Protein AF-A0A2V9QH86-F1 (afdb_monomer_lite)

Foldseek 3Di:
DPPPDDVVVVQPDDKDKDKDKDKDKDWDDPDPQAKIKIKMKIKMKMKIKDWAFFFKQQAQDDPQAQHAKQAALFQADVLAFDPPADHCVSRVDDRRFHANQHPDSYIPGGRDIDGPLLLPIKMKMKIKIKIKMKIKMWHQQPDPGQKIKIKMKMKIKIKMKIKIWFFFRVLNNQLSGLPHLCLPPVHPNPQPHSHGDNPPDDSVDDDVRCVSSSVRGIDTWMKIKMKMKIKIKMKMWGQAPDDDPAGHKIKMKMKMKMKIWIWIGTGVCLCVSTGRPHGRDDIDTDMKIKMKIKMKMKAWDHDCVVVDAQFNTKIKMKMWMWMAIPVPRDIDIKIKIKMWGDGHDPPDIDIDMDMDDDDDDDPCRVTNDPPPDD

Structure (mmCIF, N/CA/C/O backbone):
data_AF-A0A2V9QH86-F1
#
_entry.id   AF-A0A2V9QH86-F1
#
loop_
_atom_site.group_PDB
_atom_site.id
_atom_site.type_symbol
_atom_site.label_atom_id
_atom_site.label_alt_id
_atom_site.label_comp_id
_atom_site.label_asym_id
_atom_site.label_entity_id
_atom_site.label_seq_id
_atom_site.pdbx_PDB_ins_code
_atom_site.Cartn_x
_atom_site.Cartn_y
_atom_site.Cartn_z
_atom_site.occupancy
_atom_site.B_iso_or_equiv
_atom_site.auth_seq_id
_atom_site.auth_comp_id
_atom_site.auth_asym_id
_atom_site.auth_atom_id
_atom_site.pdbx_PDB_model_num
ATOM 1 N N . MET A 1 1 ? -21.273 26.888 -28.147 1.00 46.88 1 MET A N 1
ATOM 2 C CA . MET A 1 1 ? -20.557 25.969 -27.241 1.00 46.88 1 MET A CA 1
ATOM 3 C C . MET A 1 1 ? -19.736 25.049 -28.121 1.00 46.88 1 MET A C 1
ATOM 5 O O . MET A 1 1 ? -20.329 24.362 -28.941 1.00 46.88 1 MET A O 1
ATOM 9 N N . LEU A 1 2 ? -18.404 25.137 -28.064 1.00 46.03 2 LEU A N 1
ATOM 10 C CA . LEU A 1 2 ? -17.546 24.155 -28.734 1.00 46.03 2 LEU A CA 1
ATOM 11 C C . LEU A 1 2 ? -17.803 22.784 -28.086 1.00 46.03 2 LEU A C 1
ATOM 13 O O . LEU A 1 2 ? -18.069 22.758 -26.880 1.00 46.03 2 LEU A O 1
ATOM 17 N N . PRO A 1 3 ? -17.784 21.675 -28.846 1.00 61.19 3 PRO A N 1
ATOM 18 C CA . PRO A 1 3 ? -17.929 20.350 -28.261 1.00 61.19 3 PRO A CA 1
ATOM 19 C C . PRO A 1 3 ? -16.808 20.177 -27.232 1.00 61.19 3 PRO A C 1
ATOM 21 O O . PRO A 1 3 ? -15.633 20.343 -27.559 1.00 61.19 3 PRO A O 1
ATOM 24 N N . GLY A 1 4 ? -17.183 19.957 -25.971 1.00 61.12 4 GLY A N 1
ATOM 25 C CA . GLY A 1 4 ? -16.222 19.749 -24.893 1.00 61.12 4 GLY A CA 1
ATOM 26 C C . GLY A 1 4 ? -15.302 18.580 -25.233 1.00 61.12 4 GLY A C 1
ATOM 27 O O . GLY A 1 4 ? -15.731 17.612 -25.860 1.00 61.12 4 GLY A O 1
ATOM 28 N N . PHE A 1 5 ? -14.032 18.686 -24.848 1.00 69.19 5 PHE A N 1
ATOM 29 C CA . PHE A 1 5 ? -13.074 17.595 -24.985 1.00 69.19 5 PHE A CA 1
ATOM 30 C C . PHE A 1 5 ? -13.619 16.351 -24.266 1.00 69.19 5 PHE A C 1
ATOM 32 O O . PHE A 1 5 ? -13.826 16.370 -23.052 1.00 69.19 5 PHE A O 1
ATOM 39 N N . ASN A 1 6 ? -13.906 15.291 -25.026 1.00 62.41 6 ASN A N 1
ATOM 40 C CA . ASN A 1 6 ? -14.428 14.044 -24.482 1.00 62.41 6 ASN A CA 1
ATOM 41 C C . ASN A 1 6 ? -13.269 13.206 -23.940 1.00 62.41 6 ASN A C 1
ATOM 43 O O . ASN A 1 6 ? -12.707 12.391 -24.665 1.00 62.41 6 ASN A O 1
ATOM 47 N N . PHE A 1 7 ? -12.934 13.412 -22.669 1.00 56.78 7 PHE A N 1
ATOM 48 C CA . PHE A 1 7 ? -11.897 12.660 -21.962 1.00 56.78 7 PHE A CA 1
ATOM 49 C C . PHE A 1 7 ? -12.081 11.136 -22.097 1.00 56.78 7 PHE A C 1
ATOM 51 O O . PHE A 1 7 ? -11.112 10.423 -22.333 1.00 56.78 7 PHE A O 1
ATOM 58 N N . ASN A 1 8 ? -13.330 10.653 -22.086 1.00 57.34 8 ASN A N 1
ATOM 59 C CA . ASN A 1 8 ? -13.651 9.224 -22.171 1.00 57.34 8 ASN A CA 1
ATOM 60 C C . ASN A 1 8 ? -13.336 8.596 -23.541 1.00 57.34 8 ASN A C 1
ATOM 62 O O . ASN A 1 8 ? -13.301 7.379 -23.654 1.00 57.34 8 ASN A O 1
ATOM 66 N N . ALA A 1 9 ? -13.134 9.395 -24.597 1.00 59.72 9 ALA A N 1
ATOM 67 C CA . ALA A 1 9 ? -12.698 8.888 -25.904 1.00 59.72 9 ALA A CA 1
ATOM 68 C C . ALA A 1 9 ? -11.174 8.672 -25.985 1.00 59.72 9 ALA A C 1
ATOM 70 O O . ALA A 1 9 ? -10.690 8.140 -26.980 1.00 59.72 9 ALA A O 1
ATOM 71 N N . PHE A 1 10 ? -10.434 9.119 -24.965 1.00 60.59 10 PHE A N 1
ATOM 72 C CA . PHE A 1 10 ? -8.973 9.056 -24.888 1.00 60.59 10 PHE A CA 1
ATOM 73 C C . PHE A 1 10 ? -8.471 8.358 -23.613 1.00 60.59 10 PHE A C 1
ATOM 75 O O . PHE A 1 10 ? -7.267 8.174 -23.469 1.00 60.59 10 PHE A O 1
ATOM 82 N N . SER A 1 11 ? -9.360 7.975 -22.689 1.00 58.00 11 SER A N 1
ATOM 83 C CA . SER A 1 11 ? -9.024 7.092 -21.570 1.00 58.00 11 SER A CA 1
ATOM 84 C C . SER A 1 11 ? -8.923 5.655 -22.094 1.00 58.00 11 SER A C 1
ATOM 86 O O . SER A 1 11 ? -9.941 5.079 -22.477 1.00 58.00 11 SER A O 1
ATOM 88 N N . GLY A 1 12 ? -7.699 5.123 -22.169 1.00 56.59 12 GLY A N 1
ATOM 89 C CA . GLY A 1 12 ? -7.367 3.861 -22.845 1.00 56.59 12 GLY A CA 1
ATOM 90 C C . GLY A 1 12 ? -7.915 2.589 -22.197 1.00 56.59 12 GLY A C 1
ATOM 91 O O . GLY A 1 12 ? -8.118 1.608 -22.901 1.00 56.59 12 GLY A O 1
ATOM 92 N N . SER A 1 13 ? -8.250 2.611 -20.905 1.00 62.28 13 SER A N 1
ATOM 93 C CA . SER A 1 13 ? -8.647 1.403 -20.179 1.00 62.28 13 SER A CA 1
ATOM 94 C C . SER A 1 13 ? -9.674 1.703 -19.087 1.00 62.28 13 SER A C 1
ATOM 96 O O . SER A 1 13 ? -9.615 2.734 -18.410 1.00 62.28 13 SER A O 1
ATOM 98 N N . PHE A 1 14 ? -10.653 0.805 -18.955 1.00 67.62 14 PHE A N 1
ATOM 99 C CA . PHE A 1 14 ? -11.469 0.696 -17.751 1.00 67.62 14 PHE A CA 1
ATOM 100 C C . PHE A 1 14 ? -10.850 -0.406 -16.893 1.00 67.62 14 PHE A C 1
ATOM 102 O O . PHE A 1 14 ? -10.679 -1.504 -17.429 1.00 67.62 14 PHE A O 1
ATOM 109 N N . PRO A 1 15 ? -10.590 -0.166 -15.593 1.00 74.56 15 PRO A N 1
ATOM 110 C CA . PRO A 1 15 ? -10.095 -1.208 -14.708 1.00 74.56 15 PRO A CA 1
ATOM 111 C C . PRO A 1 15 ? -10.965 -2.452 -14.825 1.00 74.56 15 PRO A C 1
ATOM 113 O O . PRO A 1 15 ? -12.182 -2.388 -14.602 1.00 74.56 15 PRO A O 1
ATOM 116 N N . THR A 1 16 ? -10.356 -3.584 -15.170 1.00 87.06 16 THR A N 1
ATOM 117 C CA . THR A 1 16 ? -11.043 -4.867 -15.020 1.00 87.06 16 THR A CA 1
ATOM 118 C C . THR A 1 16 ? -10.781 -5.369 -13.614 1.00 87.06 16 THR A C 1
ATOM 120 O O . THR A 1 16 ? -9.680 -5.229 -13.089 1.00 87.06 16 THR A O 1
ATOM 123 N N . GLN A 1 17 ? -11.817 -5.895 -12.970 1.00 91.12 17 GLN A N 1
ATOM 124 C CA . GLN A 1 17 ? -11.708 -6.423 -11.620 1.00 91.12 17 GLN A CA 1
ATOM 125 C C . GLN A 1 17 ? -12.385 -7.782 -11.549 1.00 91.12 17 GLN A C 1
ATOM 127 O O . GLN A 1 17 ? -13.545 -7.931 -11.936 1.00 91.12 17 GLN A O 1
ATOM 132 N N . GLU A 1 18 ? -11.675 -8.745 -10.981 1.00 95.44 18 GLU A N 1
ATOM 133 C CA . GLU A 1 18 ? -12.206 -10.037 -10.586 1.00 95.44 18 GLU A CA 1
ATOM 134 C C . GLU A 1 18 ? -12.117 -10.163 -9.064 1.00 95.44 18 GLU A C 1
ATOM 136 O O . GLU A 1 18 ? -11.119 -9.787 -8.450 1.00 95.44 18 GLU A O 1
ATOM 141 N N . ARG A 1 19 ? -13.187 -10.643 -8.426 1.00 95.88 19 ARG A N 1
ATOM 142 C CA . ARG A 1 19 ? -13.241 -10.797 -6.971 1.00 95.88 19 ARG A CA 1
ATOM 143 C C . ARG A 1 19 ? -13.837 -12.142 -6.607 1.00 95.88 19 ARG A C 1
ATOM 145 O O . ARG A 1 19 ? -15.002 -12.411 -6.897 1.00 95.88 19 ARG A O 1
ATOM 152 N N . TRP A 1 20 ? -13.062 -12.920 -5.872 1.00 96.25 20 TRP A N 1
ATOM 153 C CA . TRP A 1 20 ? -13.475 -14.174 -5.265 1.00 96.25 20 TRP A CA 1
ATOM 154 C C . TRP A 1 20 ? -13.411 -14.014 -3.758 1.00 96.25 20 TRP A C 1
ATOM 156 O O . TRP A 1 20 ? -12.552 -13.314 -3.234 1.00 96.25 20 TRP A O 1
ATOM 166 N N . GLY A 1 21 ? -14.327 -14.636 -3.031 1.00 97.00 21 GLY A N 1
ATOM 167 C CA . GLY A 1 21 ? -14.295 -14.527 -1.586 1.00 97.00 21 GLY A CA 1
ATOM 168 C C . GLY A 1 21 ? -15.425 -15.260 -0.905 1.00 97.00 21 GLY A C 1
ATOM 169 O O . GLY A 1 21 ? -16.386 -15.711 -1.531 1.00 97.00 21 GLY A O 1
ATOM 170 N N . GLY A 1 22 ? -1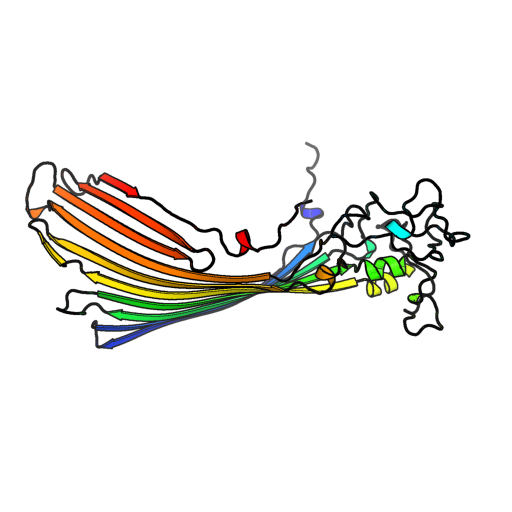5.291 -15.371 0.406 1.00 97.88 22 GLY A N 1
ATOM 171 C CA . GLY A 1 22 ? -16.247 -16.048 1.253 1.00 97.88 22 GLY A CA 1
ATOM 172 C C . GLY A 1 22 ? -16.201 -15.503 2.665 1.00 97.88 22 GLY A C 1
ATOM 173 O O . GLY A 1 22 ? -15.172 -15.038 3.151 1.00 97.88 22 GLY A O 1
ATOM 174 N N . TYR A 1 23 ? -17.347 -15.588 3.322 1.00 98.19 23 TYR A N 1
ATOM 175 C CA . TYR A 1 23 ? -17.490 -15.293 4.732 1.00 98.19 23 TYR A CA 1
ATOM 176 C C . TYR A 1 23 ? -18.276 -16.421 5.381 1.00 98.19 23 TYR A C 1
ATOM 178 O O . TYR A 1 23 ? -19.289 -16.876 4.844 1.00 98.19 23 TYR A O 1
ATOM 186 N N . THR A 1 24 ? -17.824 -16.856 6.546 1.00 98.25 24 THR A N 1
ATOM 187 C CA . THR A 1 24 ? -18.575 -17.767 7.400 1.00 98.25 24 THR A CA 1
ATOM 188 C C . THR A 1 24 ? -18.452 -17.321 8.841 1.00 98.25 24 THR A C 1
ATOM 190 O O . THR A 1 24 ? -17.424 -16.790 9.252 1.00 98.25 24 THR A O 1
ATOM 193 N N . ALA A 1 25 ? -19.494 -17.571 9.622 1.00 98.25 25 ALA A N 1
ATOM 194 C CA . ALA A 1 25 ? -19.498 -17.316 11.048 1.00 98.25 25 ALA A CA 1
ATOM 195 C C . ALA A 1 25 ? -20.261 -18.412 11.778 1.00 98.25 25 ALA A C 1
ATOM 197 O O . ALA A 1 25 ? -21.159 -19.050 11.223 1.00 98.25 25 ALA A O 1
ATOM 198 N N . PHE A 1 26 ? -19.897 -18.622 13.034 1.00 97.81 26 PHE A N 1
ATOM 199 C CA . PHE A 1 26 ? -20.560 -19.564 13.911 1.00 97.81 26 PHE A CA 1
ATOM 200 C C . PHE A 1 26 ? -20.664 -19.004 15.326 1.00 97.81 26 PHE A C 1
ATOM 202 O O . PHE A 1 26 ? -19.826 -18.235 15.792 1.00 97.81 26 PHE A O 1
ATOM 209 N N . GLU A 1 27 ? -21.689 -19.457 16.035 1.00 97.38 27 GLU A N 1
ATOM 210 C CA . GLU A 1 27 ? -21.808 -19.319 17.479 1.00 97.38 27 GLU A CA 1
ATOM 211 C C . GLU A 1 27 ? -22.399 -20.619 18.019 1.00 97.38 27 GLU A C 1
ATOM 213 O O . GLU A 1 27 ? -23.350 -21.165 17.459 1.00 97.38 27 GLU A O 1
ATOM 218 N N . THR A 1 28 ? -21.836 -21.131 19.108 1.00 96.44 28 THR A N 1
ATOM 219 C CA . THR A 1 28 ? -22.329 -22.331 19.775 1.00 96.44 28 THR A CA 1
ATOM 220 C C . THR A 1 28 ? -22.382 -22.135 21.281 1.00 96.44 28 THR A C 1
ATOM 222 O O . THR A 1 28 ? -21.487 -21.542 21.888 1.00 96.44 28 THR A O 1
ATOM 225 N N . LYS A 1 29 ? -23.446 -22.646 21.903 1.00 96.25 29 LYS A N 1
ATOM 226 C CA . LYS A 1 29 ? -23.607 -22.647 23.358 1.00 96.25 29 LYS A CA 1
ATOM 227 C C . LYS A 1 29 ? -22.956 -23.905 23.921 1.00 96.25 29 LYS A C 1
ATOM 229 O O . LYS A 1 29 ? -23.414 -25.009 23.641 1.00 96.25 29 LYS A O 1
ATOM 234 N N . VAL A 1 30 ? -21.916 -23.737 24.733 1.00 93.44 30 VAL A N 1
ATOM 235 C CA . VAL A 1 30 ? -21.236 -24.853 25.417 1.00 93.44 30 VAL A CA 1
ATOM 236 C C . VAL A 1 30 ? -21.852 -25.090 26.794 1.00 93.44 30 VAL A C 1
ATOM 238 O O . VAL A 1 30 ? -22.008 -26.231 27.218 1.00 93.44 30 VAL A O 1
ATOM 241 N N . CYS A 1 31 ? -22.237 -24.014 27.487 1.00 90.50 31 CYS A N 1
ATOM 242 C CA . CYS A 1 31 ? -22.898 -24.076 28.787 1.00 90.50 31 CYS A CA 1
ATOM 243 C C . CYS A 1 31 ? -23.937 -22.952 28.895 1.00 90.50 31 CYS A C 1
ATOM 245 O O . CYS A 1 31 ? -23.642 -21.893 29.442 1.00 90.50 31 CYS A O 1
ATOM 247 N N . GLU A 1 32 ? -25.131 -23.178 28.335 1.00 87.12 32 GLU A N 1
ATOM 248 C CA . GLU A 1 32 ? -26.257 -22.226 28.331 1.00 87.12 32 GLU A CA 1
ATOM 249 C C . GLU A 1 32 ? -25.812 -20.772 28.055 1.00 87.12 32 GLU A C 1
ATOM 251 O O . GLU A 1 32 ? -25.298 -20.471 26.975 1.00 87.12 32 GLU A O 1
ATOM 256 N N . ASP A 1 33 ? -25.992 -19.884 29.035 1.00 85.00 33 ASP A N 1
ATOM 257 C CA . ASP A 1 33 ? -25.609 -18.470 28.987 1.00 85.00 33 ASP A CA 1
ATOM 258 C C . ASP A 1 33 ? -24.304 -18.180 29.751 1.00 85.00 33 ASP A C 1
ATOM 260 O O . ASP A 1 33 ? -23.865 -17.038 29.832 1.00 85.00 33 ASP A O 1
ATOM 264 N N . ARG A 1 34 ? -23.654 -19.209 30.310 1.00 90.62 34 ARG A N 1
ATOM 265 C CA . ARG A 1 34 ? -22.357 -19.092 30.997 1.00 90.62 34 ARG A CA 1
ATOM 266 C C . ARG A 1 34 ? -21.184 -19.097 30.030 1.00 90.62 34 ARG A C 1
ATOM 268 O O . ARG A 1 34 ? -20.176 -18.468 30.323 1.00 90.62 34 ARG A O 1
ATOM 275 N N . LEU A 1 35 ? -21.300 -19.843 28.933 1.00 94.56 35 LEU A N 1
ATOM 276 C CA . LEU A 1 35 ? -20.239 -19.967 27.941 1.00 94.56 35 LEU A CA 1
ATOM 277 C C . LEU A 1 35 ? -20.811 -20.222 26.550 1.00 94.56 35 LEU A C 1
ATOM 279 O O . LEU A 1 35 ? -21.430 -21.262 26.285 1.00 94.56 35 LEU A O 1
ATOM 283 N N . ARG A 1 36 ? -20.506 -19.298 25.648 1.00 96.88 36 ARG A N 1
ATOM 284 C CA . ARG A 1 36 ? -20.702 -19.413 24.209 1.00 96.88 36 ARG A CA 1
ATOM 285 C C . ARG A 1 36 ? -19.358 -19.224 23.522 1.00 96.88 36 ARG A C 1
ATOM 287 O O . ARG A 1 36 ? -18.588 -18.353 23.916 1.00 96.88 36 ARG A O 1
ATOM 294 N N . ILE A 1 37 ? -19.087 -20.044 22.516 1.00 97.75 37 ILE A N 1
ATOM 295 C CA . ILE A 1 37 ? -17.926 -19.896 21.635 1.00 97.75 37 ILE A CA 1
ATOM 296 C C . ILE A 1 37 ? -18.444 -19.321 20.327 1.00 97.75 37 ILE A C 1
ATOM 298 O O . ILE A 1 37 ? -19.452 -19.800 19.808 1.00 97.75 37 ILE A O 1
ATOM 302 N N . PHE A 1 38 ? -17.764 -18.316 19.800 1.00 98.00 38 PHE A N 1
ATOM 303 C CA . PHE A 1 38 ? -18.085 -17.729 18.510 1.00 98.00 38 PHE A CA 1
ATOM 304 C C . PHE A 1 38 ? -16.830 -17.591 17.661 1.00 98.00 38 PHE A C 1
ATOM 306 O O . PHE A 1 38 ? -15.706 -17.614 18.168 1.00 98.00 38 PHE A O 1
ATOM 313 N N . GLY A 1 39 ? -17.031 -17.435 16.364 1.00 98.44 39 GLY A N 1
ATOM 314 C CA . GLY A 1 39 ? -15.955 -17.095 15.459 1.00 98.44 39 GLY A CA 1
ATOM 315 C C . GLY A 1 39 ? -16.453 -16.786 14.064 1.00 98.44 39 GLY A C 1
ATOM 316 O O . GLY A 1 39 ? -17.586 -17.105 13.699 1.00 98.44 39 GLY A O 1
ATOM 317 N N . ASP A 1 40 ? -15.577 -16.173 13.289 1.00 98.38 40 ASP A N 1
ATOM 318 C CA . ASP A 1 40 ? -15.797 -15.859 11.890 1.00 98.38 40 ASP A CA 1
ATOM 319 C C . ASP A 1 40 ? -14.507 -16.029 11.092 1.00 98.38 40 ASP A C 1
ATOM 321 O O . ASP A 1 40 ? -13.404 -16.006 11.639 1.00 98.38 40 ASP A O 1
ATOM 325 N N . PHE A 1 41 ? -14.671 -16.272 9.798 1.00 98.25 41 PHE A N 1
ATOM 326 C CA . PHE A 1 41 ? -13.599 -16.352 8.824 1.00 98.25 41 PHE A CA 1
ATOM 327 C C . PHE A 1 41 ? -14.035 -15.604 7.570 1.00 98.25 41 PHE A C 1
ATOM 329 O O . PHE A 1 41 ? -15.145 -15.801 7.068 1.00 98.25 41 PHE A O 1
ATOM 336 N N . TYR A 1 42 ? -13.143 -14.766 7.066 1.00 98.38 42 TYR A N 1
ATOM 337 C CA . TYR A 1 42 ? -13.289 -13.993 5.851 1.00 98.38 42 TYR A CA 1
ATOM 338 C C . TYR A 1 42 ? -12.064 -14.212 4.970 1.00 98.38 42 TYR A C 1
ATOM 340 O O . TYR A 1 42 ? -10.926 -14.168 5.438 1.00 98.38 42 TYR A O 1
ATOM 348 N N . TYR A 1 43 ? -12.322 -14.402 3.684 1.00 98.44 43 TYR A N 1
ATOM 349 C CA . TYR A 1 43 ? -11.310 -14.470 2.646 1.00 98.44 43 TYR A CA 1
ATOM 350 C C . TYR A 1 43 ? -11.788 -13.675 1.437 1.00 98.44 43 TYR A C 1
ATOM 352 O O . TYR A 1 43 ? -12.946 -13.813 1.028 1.00 98.44 43 TYR A O 1
ATOM 360 N N . ALA A 1 44 ? -10.900 -12.890 0.844 1.00 98.31 44 ALA A N 1
ATOM 361 C CA . ALA A 1 44 ? -11.102 -12.321 -0.474 1.00 98.31 44 ALA A CA 1
ATOM 362 C C . ALA A 1 44 ? -9.797 -12.311 -1.266 1.00 98.31 44 ALA A C 1
ATOM 364 O O . ALA A 1 44 ? -8.760 -11.937 -0.734 1.00 98.31 44 ALA A O 1
ATOM 365 N N . ASP A 1 45 ? -9.892 -12.670 -2.537 1.00 98.25 45 ASP A N 1
ATOM 366 C CA . ASP A 1 45 ? -8.865 -12.507 -3.560 1.00 98.25 45 ASP A CA 1
ATOM 367 C C . ASP A 1 45 ? -9.437 -11.554 -4.613 1.00 98.25 45 ASP A C 1
ATOM 369 O O . ASP A 1 45 ? -10.487 -11.821 -5.215 1.00 98.25 45 ASP A O 1
ATOM 373 N N . VAL A 1 46 ? -8.812 -10.386 -4.746 1.00 97.25 46 VAL A N 1
ATOM 374 C CA . VAL A 1 46 ? -9.228 -9.329 -5.664 1.00 97.25 46 VAL A CA 1
ATOM 375 C C . VAL A 1 46 ? -8.102 -9.053 -6.640 1.00 97.25 46 VAL A C 1
ATOM 377 O O . VAL A 1 46 ? -7.068 -8.524 -6.245 1.00 97.25 46 VAL A O 1
ATOM 380 N N . LYS A 1 47 ? -8.354 -9.326 -7.915 1.00 96.62 47 LYS A N 1
ATOM 381 C CA . LYS A 1 47 ? -7.440 -9.046 -9.019 1.00 96.62 47 LYS A CA 1
ATOM 382 C C . LYS A 1 47 ? -7.945 -7.844 -9.779 1.00 96.62 47 LYS A C 1
ATOM 384 O O . LYS A 1 47 ? -9.128 -7.788 -10.118 1.00 96.62 47 LYS A O 1
ATOM 389 N N . THR A 1 48 ? -7.077 -6.882 -10.021 1.00 94.19 48 THR A N 1
ATOM 390 C CA . THR A 1 48 ? -7.370 -5.712 -10.839 1.00 94.19 48 THR A CA 1
ATOM 391 C C . THR A 1 48 ? -6.302 -5.545 -11.891 1.00 94.19 48 THR A C 1
ATOM 393 O O . THR A 1 48 ? -5.123 -5.665 -11.581 1.00 94.19 48 THR A O 1
ATOM 396 N N . HIS A 1 49 ? -6.736 -5.236 -13.103 1.00 92.81 49 HIS A N 1
ATOM 397 C CA . HIS A 1 49 ? -5.863 -4.846 -14.195 1.00 92.81 49 HIS A CA 1
ATOM 398 C C . HIS A 1 49 ? -6.153 -3.394 -14.548 1.00 92.81 49 HIS A C 1
ATOM 400 O O . HIS A 1 49 ? -7.296 -3.054 -14.880 1.00 92.81 49 HIS A O 1
ATOM 406 N N . ASP A 1 50 ? -5.119 -2.570 -14.475 1.00 90.06 50 ASP A N 1
ATOM 407 C CA . ASP A 1 50 ? -5.120 -1.153 -14.792 1.00 90.06 50 ASP A CA 1
ATOM 408 C C . ASP A 1 50 ? -4.103 -0.869 -15.900 1.00 90.06 50 ASP A C 1
ATOM 410 O O . ASP A 1 50 ? -3.092 -1.556 -16.035 1.00 90.06 50 ASP A O 1
ATOM 414 N N . GLU A 1 51 ? -4.346 0.187 -16.673 1.00 88.88 51 GLU A N 1
ATOM 415 C CA . GLU A 1 51 ? -3.385 0.657 -17.668 1.00 88.88 51 GLU A CA 1
ATOM 416 C C . GLU A 1 51 ? -3.125 2.150 -17.478 1.00 88.88 51 GLU A C 1
ATOM 418 O O . GLU A 1 51 ? -4.040 2.950 -17.243 1.00 88.88 51 GLU A O 1
ATOM 423 N N . LEU A 1 52 ? -1.863 2.545 -17.609 1.00 86.25 52 LEU A N 1
ATOM 424 C CA . LEU A 1 52 ? -1.454 3.940 -17.657 1.00 86.25 52 LEU A CA 1
ATOM 425 C C . LEU A 1 52 ? -0.807 4.235 -19.002 1.00 86.25 52 LEU A C 1
ATOM 427 O O . LEU A 1 52 ? -0.085 3.413 -19.551 1.00 86.25 52 LEU A O 1
ATOM 431 N N . ALA A 1 53 ? -0.963 5.474 -19.472 1.00 88.25 53 ALA A N 1
ATOM 432 C CA . ALA A 1 53 ? -0.262 5.946 -20.664 1.00 88.25 53 ALA A CA 1
ATOM 433 C C . ALA A 1 53 ? 1.249 5.627 -20.597 1.00 88.25 53 ALA A C 1
ATOM 435 O O . ALA A 1 53 ? 1.800 5.584 -19.481 1.00 88.25 53 ALA A O 1
ATOM 436 N N . PRO A 1 54 ? 1.937 5.525 -21.752 1.00 90.31 54 PRO A N 1
ATOM 437 C CA . PRO A 1 54 ? 3.290 4.986 -21.834 1.00 90.31 54 PRO A CA 1
ATOM 438 C C . PRO A 1 54 ? 4.260 5.732 -20.927 1.00 90.31 54 PRO A C 1
ATOM 440 O O . PRO A 1 54 ? 4.053 6.921 -20.620 1.00 90.31 54 PRO A O 1
ATOM 443 N N . SER A 1 55 ? 5.322 5.054 -20.512 1.00 91.50 55 SER A N 1
ATOM 444 C CA . SER A 1 55 ? 6.258 5.545 -19.503 1.00 91.50 55 SER A CA 1
ATOM 445 C C . SER A 1 55 ? 6.803 6.915 -19.885 1.00 91.50 55 SER A C 1
ATOM 447 O O . SER A 1 55 ? 7.316 7.141 -20.988 1.00 91.50 55 SER A O 1
ATOM 449 N N . ALA A 1 56 ? 6.630 7.871 -18.976 1.00 91.50 56 ALA A N 1
ATOM 450 C CA . ALA A 1 56 ? 7.250 9.177 -19.083 1.00 91.50 56 ALA A CA 1
ATOM 451 C C . ALA A 1 56 ? 8.573 9.110 -18.328 1.00 91.50 56 ALA A C 1
ATOM 453 O O . ALA A 1 56 ? 8.587 8.842 -17.133 1.00 91.50 56 ALA A O 1
ATOM 454 N N . THR A 1 57 ? 9.679 9.397 -19.005 1.00 92.06 57 THR A N 1
ATOM 455 C CA . THR A 1 57 ? 11.017 9.231 -18.419 1.00 92.06 57 THR A CA 1
ATOM 456 C C . THR A 1 57 ? 11.317 10.195 -17.274 1.00 92.06 57 THR A C 1
ATOM 458 O O . THR A 1 57 ? 12.314 10.033 -16.583 1.00 92.06 57 THR A O 1
ATOM 461 N N . GLY A 1 58 ? 10.535 11.272 -17.134 1.00 90.94 58 GLY A N 1
ATOM 462 C CA . GLY A 1 58 ? 10.985 12.456 -16.405 1.00 90.94 58 GLY A CA 1
ATOM 463 C C . GLY A 1 58 ? 12.261 13.045 -17.034 1.00 90.94 58 GLY A C 1
ATOM 464 O O . GLY A 1 58 ? 12.567 12.748 -18.196 1.00 90.94 58 GLY A O 1
ATOM 465 N N . PRO A 1 59 ? 12.987 13.923 -16.319 1.00 94.44 59 PRO A N 1
ATOM 466 C CA . PRO A 1 59 ? 14.351 14.293 -16.685 1.00 94.44 59 PRO A CA 1
ATOM 467 C C . PRO A 1 59 ? 15.258 13.058 -16.717 1.00 94.44 59 PRO A C 1
ATOM 469 O O . PRO A 1 59 ? 15.314 12.313 -15.741 1.00 94.44 59 PRO A O 1
ATOM 472 N N . PHE A 1 60 ? 15.992 12.886 -17.812 1.00 95.62 60 PHE A N 1
ATOM 473 C CA . PHE A 1 60 ? 16.932 11.782 -18.035 1.00 95.62 60 PHE A CA 1
ATOM 474 C C . PHE A 1 60 ? 18.022 11.666 -16.957 1.00 95.62 60 PHE A C 1
ATOM 476 O O . PHE A 1 60 ? 18.572 10.588 -16.767 1.00 95.62 60 PHE A O 1
ATOM 483 N N . GLU A 1 61 ? 18.320 12.748 -16.235 1.00 93.44 61 GLU A N 1
ATOM 484 C CA . GLU A 1 61 ? 19.105 12.712 -15.000 1.00 93.44 61 GLU A CA 1
ATOM 485 C C . GLU A 1 61 ? 18.275 13.279 -13.843 1.00 93.44 61 GLU A C 1
ATOM 487 O O . GLU A 1 61 ? 18.092 14.493 -13.725 1.00 93.44 61 GLU A O 1
ATOM 492 N N . THR A 1 62 ? 17.798 12.394 -12.964 1.00 90.19 62 THR A N 1
ATOM 493 C CA . THR A 1 62 ? 17.130 12.757 -11.708 1.00 90.19 62 THR A CA 1
ATOM 494 C C . THR A 1 62 ? 17.784 11.991 -10.551 1.00 90.19 62 THR A C 1
ATOM 496 O O . THR A 1 62 ? 17.944 10.772 -10.645 1.00 90.19 62 THR A O 1
ATOM 499 N N . PRO A 1 63 ? 18.186 12.648 -9.444 1.00 88.25 63 PRO A N 1
ATOM 500 C CA . PRO A 1 63 ? 18.736 11.945 -8.288 1.00 88.25 63 PRO A CA 1
ATOM 501 C C . PRO A 1 63 ? 17.767 10.879 -7.766 1.00 88.25 63 PRO A C 1
ATOM 503 O O . PRO A 1 63 ? 16.609 11.175 -7.497 1.00 88.25 63 PRO A O 1
ATOM 506 N N . GLY A 1 64 ? 18.251 9.645 -7.614 1.00 86.56 64 GLY A N 1
ATOM 507 C CA . GLY A 1 64 ? 17.427 8.514 -7.170 1.00 86.56 64 GLY A CA 1
ATOM 508 C C . GLY A 1 64 ? 16.780 7.708 -8.299 1.00 86.56 64 GLY A C 1
ATOM 509 O O . GLY A 1 64 ? 16.246 6.649 -8.010 1.00 86.56 64 GLY A O 1
ATOM 510 N N . PHE A 1 65 ? 16.909 8.140 -9.555 1.00 91.12 65 PHE A N 1
ATOM 511 C CA . PHE A 1 65 ? 16.416 7.439 -10.744 1.00 91.12 65 PHE A CA 1
ATOM 512 C C . PHE A 1 65 ? 17.586 6.942 -11.602 1.00 91.12 65 PHE A C 1
ATOM 514 O O . PHE A 1 65 ? 18.737 7.358 -11.409 1.00 91.12 65 PHE A O 1
ATOM 521 N N . GLY A 1 66 ? 17.296 6.039 -12.536 1.00 91.81 66 GLY A N 1
ATOM 522 C CA . GLY A 1 66 ? 18.257 5.594 -13.535 1.00 91.81 66 GLY A CA 1
ATOM 523 C C . GLY A 1 66 ? 18.571 6.716 -14.523 1.00 91.81 66 GLY A C 1
ATOM 524 O O . GLY A 1 66 ? 17.694 7.502 -14.880 1.00 91.81 66 GLY A O 1
ATOM 525 N N . VAL A 1 67 ? 19.829 6.810 -14.957 1.00 95.25 67 VAL A N 1
ATOM 526 C CA . VAL A 1 67 ? 20.248 7.810 -15.951 1.00 95.25 67 VAL A CA 1
ATOM 527 C C . VAL A 1 67 ? 19.970 7.282 -17.352 1.00 95.25 67 VAL A C 1
ATOM 529 O O . VAL A 1 67 ? 20.351 6.156 -17.654 1.00 95.25 67 VAL A O 1
ATOM 532 N N . ILE A 1 68 ? 19.361 8.094 -18.215 1.00 96.69 68 ILE A N 1
ATOM 533 C CA . ILE A 1 68 ? 19.190 7.790 -19.644 1.00 96.69 68 ILE A CA 1
ATOM 534 C C . ILE A 1 68 ? 20.130 8.677 -20.451 1.00 96.69 68 ILE A C 1
ATOM 536 O O . ILE A 1 68 ? 20.120 9.894 -20.295 1.00 96.69 68 ILE A O 1
ATOM 540 N N . ALA A 1 69 ? 20.890 8.096 -21.374 1.00 96.19 69 ALA A N 1
ATOM 541 C CA . ALA A 1 69 ? 21.707 8.868 -22.299 1.00 96.19 69 ALA A CA 1
ATOM 542 C C . ALA A 1 69 ? 21.567 8.333 -23.722 1.00 96.19 69 ALA A C 1
ATOM 544 O O . ALA A 1 69 ? 21.798 7.155 -23.976 1.00 96.19 69 ALA A O 1
ATOM 545 N N . ILE A 1 70 ? 21.230 9.214 -24.668 1.00 97.25 70 ILE A N 1
ATOM 546 C CA . ILE A 1 70 ? 21.292 8.895 -26.099 1.00 97.25 70 ILE A CA 1
ATOM 547 C C . ILE A 1 70 ? 22.669 9.343 -26.607 1.00 97.25 70 ILE A C 1
ATOM 549 O O . ILE A 1 70 ? 22.941 10.552 -26.614 1.00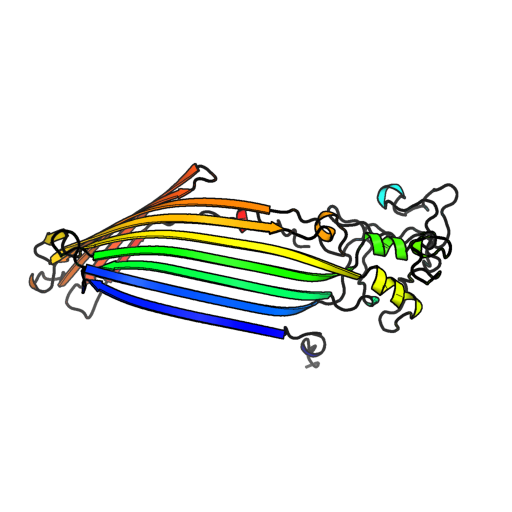 97.25 70 ILE A O 1
ATOM 553 N N . PRO A 1 71 ? 23.540 8.411 -27.033 1.00 96.06 71 PRO A N 1
ATOM 554 C CA . PRO A 1 71 ? 24.853 8.752 -27.568 1.00 96.06 71 PRO A CA 1
ATOM 555 C C . PRO A 1 71 ? 24.759 9.596 -28.854 1.00 96.06 71 PRO A C 1
ATOM 557 O O . PRO A 1 71 ? 23.754 9.513 -29.565 1.00 96.06 71 PRO A O 1
ATOM 560 N N . PRO A 1 72 ? 25.795 10.377 -29.209 1.00 94.75 72 PRO A N 1
ATOM 561 C CA . PRO A 1 72 ? 25.870 11.067 -30.500 1.00 94.75 72 PRO A CA 1
ATOM 562 C C . PRO A 1 72 ? 25.929 10.071 -31.667 1.00 94.75 72 PRO A C 1
ATOM 564 O O . PRO A 1 72 ? 26.148 8.877 -31.477 1.00 94.75 72 PRO A O 1
ATOM 567 N N . ASN A 1 73 ? 25.785 10.549 -32.902 1.00 93.94 73 ASN A N 1
ATOM 568 C CA . ASN A 1 73 ? 25.784 9.681 -34.092 1.00 93.94 73 ASN A CA 1
ATOM 569 C C . ASN A 1 73 ? 27.108 9.021 -34.477 1.00 93.94 73 ASN A C 1
ATOM 571 O O . ASN A 1 73 ? 27.134 8.214 -35.407 1.00 93.94 73 ASN A O 1
ATOM 575 N N . HIS A 1 74 ? 28.193 9.321 -33.777 1.00 90.12 74 HIS A N 1
ATOM 576 C CA . HIS A 1 74 ? 29.499 8.721 -34.004 1.00 90.12 74 HIS A CA 1
ATOM 577 C C . HIS A 1 74 ? 30.233 8.517 -32.671 1.00 90.12 74 HIS A C 1
ATOM 579 O O . HIS A 1 74 ? 29.989 9.277 -31.732 1.00 90.12 74 HIS A O 1
ATOM 585 N N . PRO A 1 75 ? 31.143 7.527 -32.575 1.00 87.25 75 PRO A N 1
ATOM 586 C CA . PRO A 1 75 ? 31.959 7.330 -31.380 1.00 87.25 75 PRO A CA 1
ATOM 587 C C . PRO A 1 75 ? 32.774 8.578 -31.045 1.00 87.25 75 PRO A C 1
ATOM 589 O O . PRO A 1 75 ? 33.271 9.258 -31.947 1.00 87.25 75 PRO A O 1
ATOM 592 N N . LEU A 1 76 ? 32.966 8.858 -29.757 1.00 81.88 76 LEU A N 1
ATOM 593 C CA . LEU A 1 76 ? 33.657 10.065 -29.314 1.00 81.88 76 LEU A CA 1
ATOM 594 C C . LEU A 1 76 ? 35.173 9.955 -29.533 1.00 81.88 76 LEU A C 1
ATOM 596 O O . LEU A 1 76 ? 35.826 9.124 -28.890 1.00 81.88 76 LEU A O 1
ATOM 600 N N . PRO A 1 77 ? 35.786 10.811 -30.375 1.00 75.94 77 PRO A N 1
ATOM 601 C CA . PRO A 1 77 ? 37.228 10.785 -30.588 1.00 75.94 77 PRO A CA 1
ATOM 602 C C . PRO A 1 77 ? 37.982 11.008 -29.269 1.00 75.94 77 PRO A C 1
ATOM 604 O O . PRO A 1 77 ? 37.854 12.051 -28.629 1.00 75.94 77 PRO A O 1
ATOM 607 N N . GLY A 1 78 ? 38.761 10.012 -28.838 1.00 75.94 78 GLY A N 1
ATOM 608 C CA . GLY A 1 78 ? 39.529 10.081 -27.588 1.00 75.94 78 GLY A CA 1
ATOM 609 C C . GLY A 1 78 ? 38.683 10.147 -26.308 1.00 75.94 78 GLY A C 1
ATOM 610 O O . GLY A 1 78 ? 39.216 10.530 -25.270 1.00 75.94 78 GLY A O 1
ATOM 611 N N . GLY A 1 79 ? 37.387 9.807 -26.369 1.00 79.75 79 GLY A N 1
ATOM 612 C CA . GLY A 1 79 ? 36.482 9.836 -25.213 1.00 79.75 79 GLY A CA 1
ATOM 613 C C . GLY A 1 79 ? 36.122 11.243 -24.724 1.00 79.75 79 GLY A C 1
ATOM 614 O O . GLY A 1 79 ? 35.725 11.413 -23.573 1.00 79.75 79 GLY A O 1
ATOM 615 N N . VAL A 1 80 ? 36.277 12.265 -25.570 1.00 84.06 80 VAL A N 1
ATOM 616 C CA . VAL A 1 80 ? 35.935 13.651 -25.225 1.00 84.06 80 VAL A CA 1
ATOM 617 C C . VAL A 1 80 ? 34.488 13.935 -25.620 1.00 84.06 80 VAL A C 1
ATOM 619 O O . VAL A 1 80 ? 34.130 13.844 -26.792 1.00 84.06 80 VAL A O 1
ATOM 622 N N . ALA A 1 81 ? 33.658 14.298 -24.641 1.00 87.00 81 ALA A N 1
ATOM 623 C CA . ALA A 1 81 ? 32.273 14.689 -24.888 1.00 87.00 81 ALA A CA 1
ATOM 624 C C . ALA A 1 81 ? 32.196 16.014 -25.687 1.00 87.00 81 ALA A C 1
ATOM 626 O O . ALA A 1 81 ? 32.993 16.923 -25.426 1.00 87.00 81 ALA A O 1
ATOM 627 N N . PRO A 1 82 ? 31.243 16.154 -26.630 1.00 86.81 82 PRO A N 1
ATOM 628 C CA . PRO A 1 82 ? 31.016 17.390 -27.368 1.00 86.81 82 PRO A CA 1
ATOM 629 C C . PRO A 1 82 ? 30.784 18.601 -26.448 1.00 86.81 82 PRO A C 1
ATOM 631 O O . PRO A 1 82 ? 30.268 18.453 -25.338 1.00 86.81 82 PRO A O 1
ATOM 634 N N . PRO A 1 83 ? 31.117 19.829 -26.881 1.00 87.00 83 PRO A N 1
ATOM 635 C CA . PRO A 1 83 ? 30.808 21.022 -26.100 1.00 87.00 83 PRO A CA 1
ATOM 636 C C . PRO A 1 83 ? 29.306 21.145 -25.791 1.00 87.00 83 PRO A C 1
ATOM 638 O O . PRO A 1 83 ? 28.459 20.850 -26.634 1.00 87.00 83 PRO A O 1
ATOM 641 N N . ASN A 1 84 ? 28.979 21.662 -24.601 1.00 87.38 84 ASN A N 1
ATOM 642 C CA . ASN A 1 84 ? 27.605 21.917 -24.136 1.00 87.38 84 ASN A CA 1
ATOM 643 C C . ASN A 1 84 ? 26.713 20.668 -24.020 1.00 87.38 84 ASN A C 1
ATOM 645 O O . ASN A 1 84 ? 25.495 20.766 -24.151 1.00 87.38 84 ASN A O 1
ATOM 649 N N . THR A 1 85 ? 27.311 19.509 -23.755 1.00 90.12 85 THR A N 1
ATOM 650 C CA . THR A 1 85 ? 26.606 18.245 -23.531 1.00 90.12 85 THR A CA 1
ATOM 651 C C . THR A 1 85 ? 26.989 17.655 -22.165 1.00 90.12 85 THR A C 1
ATOM 653 O O . THR A 1 85 ? 28.051 18.003 -21.636 1.00 90.12 85 THR A O 1
ATOM 656 N N . PRO A 1 86 ? 26.168 16.774 -21.564 1.00 92.19 86 PRO A N 1
ATOM 657 C CA . PRO A 1 86 ? 26.550 16.036 -20.361 1.00 92.19 86 PRO A CA 1
ATOM 658 C C . PRO A 1 86 ? 27.835 15.224 -20.564 1.00 92.19 86 PRO A C 1
ATOM 660 O O . PRO A 1 86 ? 28.128 14.756 -21.661 1.00 92.19 86 PRO A O 1
ATOM 663 N N . THR A 1 87 ? 28.635 15.066 -19.510 1.00 91.81 87 THR A N 1
ATOM 664 C CA . THR A 1 87 ? 29.910 14.334 -19.609 1.00 91.81 87 THR A CA 1
ATOM 665 C C . THR A 1 87 ? 29.691 12.818 -19.616 1.00 91.81 87 THR A C 1
ATOM 667 O O . THR A 1 87 ? 28.681 12.327 -19.111 1.00 91.81 87 THR A O 1
ATOM 670 N N . LEU A 1 88 ? 30.674 12.055 -20.107 1.00 90.56 88 LEU A N 1
ATOM 671 C CA . LEU A 1 88 ? 30.663 10.588 -19.995 1.00 90.56 88 LEU A CA 1
ATOM 672 C C . LEU A 1 88 ? 30.555 10.116 -18.540 1.00 90.56 88 LEU A C 1
ATOM 674 O O . LEU A 1 88 ? 29.808 9.195 -18.240 1.00 90.56 88 LEU A O 1
ATOM 678 N N . ALA A 1 89 ? 31.248 10.791 -17.620 1.00 90.31 89 ALA A N 1
ATOM 679 C CA . ALA A 1 89 ? 31.188 10.464 -16.197 1.00 90.31 89 ALA A CA 1
ATOM 680 C C . ALA A 1 89 ? 29.807 10.747 -15.581 1.00 90.31 89 ALA A C 1
ATOM 682 O O . ALA A 1 89 ? 29.371 9.997 -14.716 1.00 90.31 89 ALA A O 1
ATOM 683 N N . ALA A 1 90 ? 29.123 11.807 -16.024 1.00 90.56 90 ALA A N 1
ATOM 684 C CA . ALA A 1 90 ? 27.775 12.136 -15.556 1.00 90.56 90 ALA A CA 1
ATOM 685 C C . ALA A 1 90 ? 26.722 11.143 -16.070 1.00 90.56 90 ALA A C 1
ATOM 687 O O . ALA A 1 90 ? 25.779 10.822 -15.358 1.00 90.56 90 ALA A O 1
ATOM 688 N N . THR A 1 91 ? 26.910 10.642 -17.291 1.00 92.88 91 THR A N 1
ATOM 689 C CA . THR A 1 91 ? 25.954 9.749 -17.962 1.00 92.88 91 THR A CA 1
ATOM 690 C C . THR A 1 91 ? 26.230 8.266 -17.734 1.00 92.88 91 THR A C 1
ATOM 692 O O . THR A 1 91 ? 25.361 7.440 -17.983 1.00 92.88 91 THR A O 1
ATOM 695 N N . GLY A 1 92 ? 27.443 7.905 -17.302 1.00 91.12 92 GLY A N 1
ATOM 696 C CA . GLY A 1 92 ? 27.896 6.512 -17.241 1.00 91.12 92 GLY A CA 1
ATOM 697 C C . GLY A 1 92 ? 28.097 5.869 -18.620 1.00 91.12 92 GLY A C 1
ATOM 698 O O . GLY A 1 92 ? 28.338 4.667 -18.706 1.00 91.12 92 GLY A O 1
ATOM 699 N N . MET A 1 93 ? 28.001 6.653 -19.698 1.00 91.38 93 MET A N 1
ATOM 700 C CA . MET A 1 93 ? 28.070 6.169 -21.072 1.00 91.38 93 MET A CA 1
ATOM 701 C C . MET A 1 93 ? 29.503 5.719 -21.435 1.00 91.38 93 MET A C 1
ATOM 703 O O . MET A 1 93 ? 30.461 6.436 -21.126 1.00 91.38 93 MET A O 1
ATOM 707 N N . PRO A 1 94 ? 29.686 4.576 -22.129 1.00 91.69 94 PRO A N 1
ATOM 708 C CA . PRO A 1 94 ? 30.983 4.185 -22.682 1.00 91.69 94 PRO A CA 1
ATOM 709 C C . PRO A 1 94 ? 31.529 5.210 -23.689 1.00 91.69 94 PRO A C 1
ATOM 711 O O . PRO A 1 94 ? 30.775 5.875 -24.397 1.00 91.69 94 PRO A O 1
ATOM 714 N N . SER A 1 95 ? 32.854 5.333 -23.795 1.00 89.94 95 SER A N 1
ATOM 715 C CA . SER A 1 95 ? 33.492 6.313 -24.694 1.00 89.94 95 SER A CA 1
ATOM 716 C C . SER A 1 95 ? 33.304 6.016 -26.183 1.00 89.94 95 SER A C 1
ATOM 718 O O . SER A 1 95 ? 33.389 6.919 -27.011 1.00 89.94 95 SER A O 1
ATOM 720 N N . ASP A 1 96 ? 33.097 4.749 -26.525 1.00 92.44 96 ASP A N 1
ATOM 721 C CA . ASP A 1 96 ? 32.845 4.264 -27.880 1.00 92.44 96 ASP A CA 1
ATOM 722 C C . ASP A 1 96 ? 31.355 4.253 -28.244 1.00 92.44 96 ASP A C 1
ATOM 724 O O . ASP A 1 96 ? 31.011 3.920 -29.379 1.00 92.44 96 ASP A O 1
ATOM 728 N N . ALA A 1 97 ? 30.477 4.642 -27.314 1.00 94.19 97 ALA A N 1
ATOM 729 C CA . ALA A 1 97 ? 29.047 4.615 -27.540 1.00 94.19 97 ALA A CA 1
ATOM 730 C C . ALA A 1 97 ? 28.618 5.598 -28.633 1.00 94.19 97 ALA A C 1
ATOM 732 O O . ALA A 1 97 ? 29.058 6.751 -28.670 1.00 94.19 97 ALA A O 1
ATOM 733 N N . TYR A 1 98 ? 27.719 5.143 -29.504 1.00 95.88 98 TYR A N 1
ATOM 734 C CA . TYR A 1 98 ? 27.133 5.961 -30.563 1.00 95.88 98 TYR A CA 1
ATOM 735 C C . TYR A 1 98 ? 25.722 5.479 -30.917 1.00 95.88 98 TYR A C 1
ATOM 737 O O . TYR A 1 98 ? 25.402 4.305 -30.748 1.00 95.88 98 TYR A O 1
ATOM 745 N N . ASN A 1 99 ? 24.877 6.375 -31.426 1.00 97.12 99 ASN A N 1
ATOM 746 C CA . ASN A 1 99 ? 23.565 6.051 -31.976 1.00 97.12 99 ASN A CA 1
ATOM 747 C C . ASN A 1 99 ? 23.414 6.705 -33.357 1.00 97.12 99 ASN A C 1
ATOM 749 O O . ASN A 1 99 ? 23.191 7.915 -33.418 1.00 97.12 99 ASN A O 1
ATOM 753 N N . PRO A 1 100 ? 23.481 5.950 -34.469 1.00 96.25 100 PRO A N 1
ATOM 754 C CA . PRO A 1 100 ? 23.465 6.515 -35.820 1.00 96.25 100 PRO A CA 1
ATOM 755 C C . PRO A 1 100 ? 22.185 7.298 -36.152 1.00 96.25 100 PRO A C 1
ATOM 757 O O . PRO A 1 100 ? 22.172 8.048 -37.126 1.00 96.25 100 PRO A O 1
ATOM 760 N N . PHE A 1 101 ? 21.118 7.140 -35.363 1.00 96.56 101 PHE A N 1
ATOM 761 C CA . PHE A 1 101 ? 19.861 7.858 -35.537 1.00 96.56 101 PHE A CA 1
ATOM 762 C C . PHE A 1 101 ? 19.807 9.196 -34.801 1.00 96.56 101 PHE A C 1
ATOM 764 O O . PHE A 1 101 ? 18.901 9.976 -35.079 1.00 96.56 101 PHE A O 1
ATOM 771 N N . ASN A 1 102 ? 20.750 9.489 -33.900 1.00 96.06 102 ASN A N 1
ATOM 772 C CA . ASN A 1 102 ? 20.817 10.784 -33.232 1.00 96.06 102 ASN A CA 1
ATOM 773 C C . ASN A 1 102 ? 21.160 11.893 -34.244 1.00 96.06 102 ASN A C 1
ATOM 775 O O . ASN A 1 102 ? 22.282 11.940 -34.743 1.00 96.06 102 ASN A O 1
ATOM 779 N N . PRO A 1 103 ? 20.237 12.818 -34.570 1.00 93.94 103 PRO A N 1
ATOM 780 C CA . PRO A 1 103 ? 20.513 13.851 -35.564 1.00 93.94 103 PRO A CA 1
ATOM 781 C C . PRO A 1 103 ? 21.437 14.953 -35.019 1.00 93.94 103 PRO A C 1
ATOM 783 O O . PRO A 1 103 ? 21.794 15.871 -35.757 1.00 93.94 103 PRO A O 1
ATOM 786 N N . PHE A 1 104 ? 21.810 14.883 -33.738 1.00 90.75 104 PHE A N 1
ATOM 787 C CA . PHE A 1 104 ?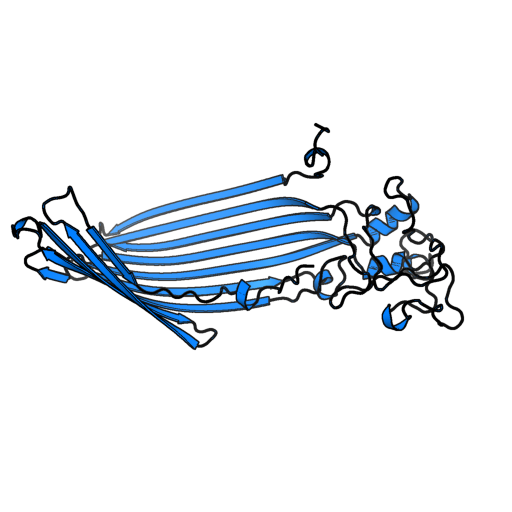 22.640 15.857 -33.052 1.00 90.75 104 PHE A CA 1
ATOM 788 C C . PHE A 1 104 ? 24.032 15.284 -32.756 1.00 90.75 104 PHE A C 1
ATOM 790 O O . PHE A 1 104 ? 24.197 14.129 -32.365 1.00 90.75 104 PHE A O 1
ATOM 797 N N . GLU A 1 105 ? 25.055 16.130 -32.856 1.00 87.56 105 GLU A N 1
ATOM 798 C CA . GLU A 1 105 ? 26.427 15.816 -32.430 1.00 87.56 105 GLU A CA 1
ATOM 799 C C . GLU A 1 105 ? 26.592 16.022 -30.911 1.00 87.56 105 GLU A C 1
ATOM 801 O O . GLU A 1 105 ? 27.533 16.660 -30.445 1.00 87.56 105 GLU A O 1
ATOM 806 N N . GLN A 1 106 ? 25.621 15.547 -30.126 1.00 92.62 106 GLN A N 1
ATOM 807 C CA . GLN A 1 106 ? 25.534 15.744 -28.678 1.00 92.62 106 GLN A CA 1
ATOM 808 C C . GLN A 1 106 ? 25.034 14.477 -27.980 1.00 92.62 106 GLN A C 1
ATOM 810 O O . GLN A 1 106 ? 24.267 13.701 -28.547 1.00 92.62 106 GLN A O 1
ATOM 815 N N . ILE A 1 107 ? 25.443 14.301 -26.724 1.00 95.38 107 ILE A N 1
ATOM 816 C CA . ILE A 1 107 ? 24.849 13.332 -25.800 1.00 95.38 107 ILE A CA 1
ATOM 817 C C . ILE A 1 107 ? 23.538 13.928 -25.273 1.00 95.38 107 ILE A C 1
ATOM 819 O O . ILE A 1 107 ? 23.553 14.938 -24.566 1.00 95.38 107 ILE A O 1
ATOM 823 N N . ILE A 1 108 ? 22.398 13.312 -25.581 1.00 96.06 108 ILE A N 1
ATOM 824 C CA . ILE A 1 108 ? 21.104 13.768 -25.055 1.00 96.06 108 ILE A CA 1
ATOM 825 C C . ILE A 1 108 ? 20.871 13.097 -23.705 1.00 96.06 108 ILE A C 1
ATOM 827 O O . ILE A 1 108 ? 20.659 11.890 -23.636 1.00 96.06 108 ILE A O 1
ATOM 831 N N . SER A 1 109 ? 20.931 13.893 -22.641 1.00 96.06 109 SER A N 1
ATOM 832 C CA . SER A 1 109 ? 20.713 13.479 -21.249 1.00 96.06 109 SER A CA 1
ATOM 833 C C . SER A 1 109 ? 20.270 14.699 -20.419 1.00 96.06 109 SER A C 1
ATOM 835 O O . SER A 1 109 ? 19.756 15.682 -20.976 1.00 96.06 109 SER A O 1
ATOM 837 N N . GLY A 1 110 ? 20.429 14.669 -19.098 1.00 94.06 110 GLY A N 1
ATOM 838 C CA . GLY A 1 110 ? 20.177 15.802 -18.214 1.00 94.06 110 GLY A CA 1
ATOM 839 C C . GLY A 1 110 ? 18.689 16.129 -18.087 1.00 94.06 110 GLY A C 1
ATOM 840 O O . GLY A 1 110 ? 17.866 15.289 -17.738 1.00 94.06 110 GLY A O 1
ATOM 841 N N . GLY A 1 111 ? 18.326 17.376 -18.401 1.00 93.25 111 GLY A N 1
ATOM 842 C CA . GLY A 1 111 ? 16.940 17.860 -18.344 1.00 93.25 111 GLY A CA 1
ATOM 843 C C . GLY A 1 111 ? 16.023 17.362 -19.469 1.00 93.25 111 GLY A C 1
ATOM 844 O O . GLY A 1 111 ? 14.846 17.731 -19.485 1.00 93.25 111 GLY A O 1
ATOM 845 N N . SER A 1 112 ? 16.551 16.573 -20.409 1.00 94.56 112 SER A N 1
ATOM 846 C CA . SER A 1 112 ? 15.797 15.981 -21.520 1.00 94.56 112 SER A CA 1
ATOM 847 C C . SER A 1 112 ? 14.707 15.047 -21.006 1.00 94.56 112 SER A C 1
ATOM 849 O O . SER A 1 112 ? 14.870 14.425 -19.961 1.00 94.56 112 SER A O 1
ATOM 851 N N . ARG A 1 113 ? 13.582 14.966 -21.722 1.00 93.56 113 ARG A N 1
ATOM 852 C CA . ARG A 1 113 ? 12.426 14.146 -21.338 1.00 93.56 113 ARG A CA 1
ATOM 853 C C . ARG A 1 113 ? 11.836 13.491 -22.573 1.00 93.56 113 ARG A C 1
ATOM 855 O O . ARG A 1 113 ? 11.779 14.123 -23.627 1.00 93.56 113 ARG A O 1
ATOM 862 N N . ALA A 1 114 ? 11.339 12.275 -22.420 1.00 92.06 114 ALA A N 1
ATOM 863 C CA . ALA A 1 114 ? 10.624 11.561 -23.460 1.00 92.06 114 ALA A CA 1
ATOM 864 C C . ALA A 1 114 ? 9.415 10.829 -22.872 1.00 92.06 114 ALA A C 1
ATOM 866 O O . ALA A 1 114 ? 9.312 10.601 -21.665 1.00 92.06 114 ALA A O 1
ATOM 867 N N . ARG A 1 115 ? 8.493 10.457 -23.757 1.00 91.88 115 ARG A N 1
ATOM 868 C CA . ARG A 1 115 ? 7.481 9.445 -23.479 1.00 91.88 115 ARG A CA 1
ATOM 869 C C . ARG A 1 115 ? 7.723 8.288 -24.433 1.00 91.88 115 ARG A C 1
ATOM 871 O O . ARG A 1 115 ? 7.808 8.508 -25.640 1.00 91.88 115 ARG A O 1
ATOM 878 N N . LEU A 1 116 ? 7.870 7.089 -23.886 1.00 93.00 116 LEU A N 1
ATOM 879 C CA . LEU A 1 116 ? 8.281 5.898 -24.624 1.00 93.00 116 LEU A CA 1
ATOM 880 C C . LEU A 1 116 ? 7.072 5.218 -25.281 1.00 93.00 116 LEU A C 1
ATOM 882 O O . LEU A 1 116 ? 6.723 4.097 -24.944 1.00 93.00 116 LEU A O 1
ATOM 886 N N . PHE A 1 117 ? 6.407 5.918 -26.206 1.00 91.06 117 PHE A N 1
ATOM 887 C CA . PHE A 1 117 ? 5.172 5.436 -26.845 1.00 91.06 117 PHE A CA 1
ATOM 888 C C . PHE A 1 117 ? 5.314 4.073 -27.533 1.00 91.06 117 PHE A C 1
ATOM 890 O O . PHE A 1 117 ? 4.355 3.309 -27.549 1.00 91.06 117 PHE A O 1
ATOM 897 N N . ASP A 1 118 ? 6.495 3.769 -28.071 1.00 91.00 118 ASP A N 1
ATOM 898 C CA . ASP A 1 118 ? 6.770 2.507 -28.760 1.00 91.00 118 ASP A CA 1
ATOM 899 C C . ASP A 1 118 ? 6.622 1.282 -27.834 1.00 91.00 118 ASP A C 1
ATOM 901 O O . ASP A 1 118 ? 6.295 0.200 -28.311 1.00 91.00 118 ASP A O 1
ATOM 905 N N . PHE A 1 119 ? 6.809 1.449 -26.518 1.00 93.00 119 PHE A N 1
ATOM 906 C CA . PHE A 1 119 ? 6.680 0.377 -25.522 1.00 93.00 119 PHE A CA 1
ATOM 907 C C . PHE A 1 119 ? 5.226 0.076 -25.134 1.00 93.00 119 PHE A C 1
ATOM 909 O O . PHE A 1 119 ? 4.970 -0.887 -24.416 1.00 93.00 119 PHE A O 1
ATOM 916 N N . GLY A 1 120 ? 4.273 0.866 -25.637 1.00 90.75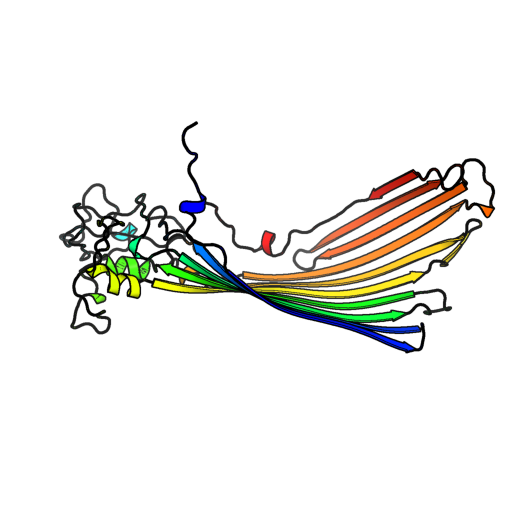 120 GLY A N 1
ATOM 917 C CA . GLY A 1 120 ? 2.864 0.746 -25.284 1.00 90.75 120 GLY A CA 1
ATOM 918 C C . GLY A 1 120 ? 2.536 1.317 -23.906 1.00 90.75 120 GLY A C 1
ATOM 919 O O . GLY A 1 120 ? 3.362 1.956 -23.250 1.00 90.75 120 GLY A O 1
ATOM 920 N N . ASP A 1 121 ? 1.279 1.138 -23.510 1.00 90.69 121 ASP A N 1
ATOM 921 C CA . ASP A 1 121 ? 0.799 1.533 -22.189 1.00 90.69 121 ASP A CA 1
ATOM 922 C C . ASP A 1 121 ? 1.435 0.642 -21.113 1.00 90.69 121 ASP A C 1
ATOM 924 O O . ASP A 1 121 ? 1.735 -0.531 -21.342 1.00 90.69 121 ASP A O 1
ATOM 928 N N . ARG A 1 122 ? 1.654 1.219 -19.932 1.00 91.69 122 ARG A N 1
ATOM 929 C CA . ARG A 1 122 ? 2.111 0.468 -18.763 1.00 91.69 122 ARG A CA 1
ATOM 930 C C . ARG A 1 122 ? 0.939 -0.332 -18.238 1.00 91.69 122 ARG A C 1
ATOM 932 O O . ARG A 1 122 ? -0.110 0.247 -17.950 1.00 91.69 122 ARG A O 1
ATOM 939 N N . LEU A 1 123 ? 1.140 -1.633 -18.114 1.00 92.69 123 LEU A N 1
ATOM 940 C CA . LEU A 1 123 ? 0.136 -2.563 -17.616 1.00 92.69 123 LEU A CA 1
ATOM 941 C C . LEU A 1 123 ? 0.409 -2.807 -16.139 1.00 92.69 123 LEU A C 1
ATOM 943 O O . LEU A 1 123 ? 1.556 -3.043 -15.772 1.00 92.69 123 LEU A O 1
ATOM 947 N N . ILE A 1 124 ? -0.617 -2.705 -15.304 1.00 92.75 124 ILE A N 1
ATOM 948 C CA . ILE A 1 124 ? -0.496 -2.855 -13.857 1.00 92.75 124 ILE A CA 1
ATOM 949 C C . ILE A 1 124 ? -1.501 -3.905 -13.405 1.00 92.75 124 ILE A C 1
ATOM 951 O O . ILE A 1 124 ? -2.709 -3.668 -13.417 1.00 92.75 124 ILE A O 1
ATOM 955 N N . ASP A 1 125 ? -0.989 -5.044 -12.962 1.00 95.31 125 ASP A N 1
ATOM 956 C CA . ASP A 1 125 ? -1.771 -6.113 -12.365 1.00 95.31 125 ASP A CA 1
ATOM 957 C C . ASP A 1 125 ? -1.600 -6.083 -10.847 1.00 95.31 125 ASP A C 1
ATOM 959 O O . ASP A 1 125 ? -0.503 -6.195 -10.311 1.00 95.31 125 ASP A O 1
ATOM 963 N N . ASN A 1 126 ? -2.709 -5.925 -10.133 1.00 95.50 126 ASN A N 1
ATOM 964 C CA . ASN A 1 126 ? -2.745 -5.885 -8.679 1.00 95.50 126 ASN A CA 1
ATOM 965 C C . ASN A 1 126 ? -3.590 -7.042 -8.147 1.00 95.50 126 ASN A C 1
ATOM 967 O O . ASN A 1 126 ? -4.781 -7.134 -8.436 1.00 95.50 126 ASN A O 1
ATOM 971 N N . GLU A 1 127 ? -3.004 -7.888 -7.308 1.00 97.00 127 GLU A N 1
ATOM 972 C CA . GLU A 1 127 ? -3.691 -8.951 -6.576 1.00 97.00 127 GLU A CA 1
ATOM 973 C C . GLU A 1 127 ? -3.688 -8.608 -5.082 1.00 97.00 127 GLU A C 1
ATOM 975 O O . GLU A 1 127 ? -2.642 -8.401 -4.471 1.00 97.00 127 GLU A O 1
ATOM 980 N N . ASN A 1 128 ? -4.876 -8.502 -4.490 1.00 97.62 128 ASN A N 1
ATOM 981 C CA . ASN A 1 128 ? -5.072 -8.231 -3.071 1.00 97.62 128 ASN A CA 1
ATOM 982 C C . ASN A 1 128 ? -5.750 -9.429 -2.412 1.00 97.62 128 ASN A C 1
ATOM 984 O O . ASN A 1 128 ? -6.942 -9.670 -2.620 1.00 97.62 128 ASN A O 1
ATOM 988 N N . ILE A 1 129 ? -4.998 -10.134 -1.573 1.00 98.38 129 ILE A N 1
ATOM 989 C CA . ILE A 1 129 ? -5.467 -11.283 -0.805 1.00 98.38 129 ILE A CA 1
ATOM 990 C C . ILE A 1 129 ? -5.692 -10.824 0.633 1.00 98.38 129 ILE A C 1
ATOM 992 O O . ILE A 1 129 ? -4.750 -10.516 1.364 1.00 98.38 129 ILE A O 1
ATOM 996 N N . ALA A 1 130 ? -6.955 -10.756 1.041 1.00 98.19 130 ALA A N 1
ATOM 997 C CA . ALA A 1 130 ? -7.373 -10.351 2.373 1.00 98.19 130 ALA A CA 1
ATOM 998 C C . ALA A 1 130 ? -7.896 -11.556 3.157 1.00 98.19 130 ALA A C 1
ATOM 1000 O O . ALA A 1 130 ? -8.881 -12.186 2.774 1.00 98.19 130 ALA A O 1
ATOM 1001 N N . GLU A 1 131 ? -7.271 -11.827 4.296 1.00 98.12 131 GLU A N 1
ATOM 1002 C CA . GLU A 1 131 ? -7.646 -12.896 5.214 1.00 98.12 131 GLU A CA 1
ATOM 1003 C C . GLU A 1 131 ? -7.982 -12.304 6.572 1.00 98.12 131 GLU A C 1
ATOM 1005 O O . GLU A 1 131 ? -7.264 -11.447 7.090 1.00 98.12 131 GLU A O 1
ATOM 1010 N N . LEU A 1 132 ? -9.058 -12.783 7.181 1.00 98.06 132 LEU A N 1
ATOM 1011 C CA . LEU A 1 132 ? -9.412 -12.416 8.538 1.00 98.06 132 LEU A CA 1
ATOM 1012 C C . LEU A 1 132 ? -10.069 -13.595 9.229 1.00 98.06 132 LEU A C 1
ATOM 1014 O O . LEU A 1 132 ? -10.909 -14.280 8.652 1.00 98.06 132 LEU A O 1
ATOM 1018 N N . PHE A 1 133 ? -9.720 -13.807 10.489 1.00 98.06 133 PHE A N 1
ATOM 1019 C CA . PHE A 1 133 ? -10.472 -14.715 11.336 1.00 98.06 133 PHE A CA 1
ATOM 1020 C C . PHE A 1 133 ? -10.553 -14.212 12.765 1.00 98.06 133 PHE A C 1
ATOM 1022 O O . PHE A 1 133 ? -9.616 -13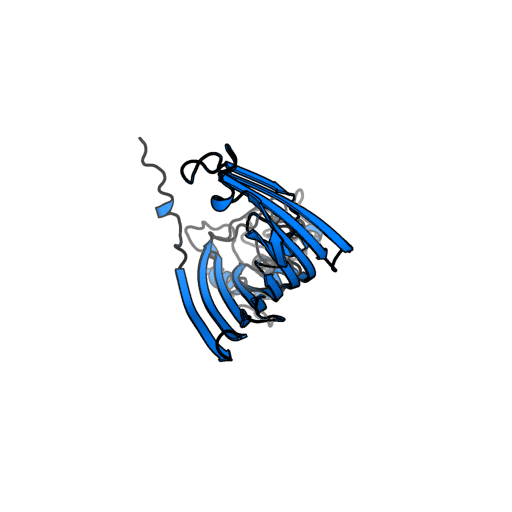.602 13.284 1.00 98.06 133 PHE A O 1
ATOM 1029 N N . THR A 1 134 ? -11.668 -14.532 13.407 1.00 98.56 134 THR A N 1
ATOM 1030 C CA . THR A 1 134 ? -11.922 -14.256 14.817 1.00 98.56 134 THR A CA 1
ATOM 1031 C C . THR A 1 134 ? -12.337 -15.547 15.498 1.00 98.56 134 THR A C 1
ATOM 1033 O O . THR A 1 134 ? -13.153 -16.300 14.969 1.00 98.56 134 THR A O 1
ATOM 1036 N N . VAL A 1 135 ? -11.814 -15.802 16.693 1.00 98.50 135 VAL A N 1
ATOM 1037 C CA . VAL A 1 135 ? -12.322 -16.843 17.590 1.00 98.50 135 VAL A CA 1
ATOM 1038 C C . VAL A 1 135 ? -12.389 -16.265 18.990 1.00 98.50 135 VAL A C 1
ATOM 1040 O O . VAL A 1 135 ? -11.410 -15.709 19.485 1.00 98.50 135 VAL A O 1
ATOM 1043 N N . GLY A 1 136 ? -13.536 -16.410 19.639 1.00 98.44 136 GLY A N 1
ATOM 1044 C CA . GLY A 1 136 ? -13.759 -15.837 20.954 1.00 98.44 136 GLY A CA 1
ATOM 1045 C C . GLY A 1 136 ? -14.739 -16.620 21.805 1.00 98.44 136 GLY A C 1
ATOM 1046 O O . GLY A 1 136 ? -15.387 -17.580 21.376 1.00 98.44 136 GLY A O 1
ATOM 1047 N N . VAL A 1 137 ? -14.826 -16.188 23.054 1.00 98.12 137 VAL A N 1
ATOM 1048 C CA . VAL A 1 137 ? -15.738 -16.715 24.062 1.00 98.12 137 VAL A CA 1
ATOM 1049 C C . VAL A 1 137 ? -16.508 -15.573 24.701 1.00 98.12 137 VAL A C 1
ATOM 1051 O O . VAL A 1 137 ? -15.974 -14.483 24.870 1.00 98.12 137 VAL A O 1
ATOM 1054 N N . LYS A 1 138 ? -17.762 -15.822 25.071 1.00 97.31 138 LYS A N 1
ATOM 1055 C CA . LYS A 1 138 ? -18.590 -14.865 25.812 1.00 97.31 138 LYS A CA 1
ATOM 1056 C C . LYS A 1 138 ? -19.558 -15.561 26.759 1.00 97.31 138 LYS A C 1
ATOM 1058 O O . LYS A 1 138 ? -19.897 -16.730 26.550 1.00 97.31 138 LYS A O 1
ATOM 1063 N N . GLY A 1 139 ? -20.034 -14.845 27.768 1.00 96.00 139 GLY A N 1
ATOM 1064 C CA . GLY A 1 139 ? -21.047 -15.329 28.703 1.00 96.00 139 GLY A CA 1
ATOM 1065 C C . GLY A 1 139 ? -21.520 -14.248 29.671 1.00 96.00 139 GLY A C 1
ATOM 1066 O O . GLY A 1 139 ? -20.850 -13.239 29.845 1.00 96.00 139 GLY A O 1
ATOM 1067 N N . ASP A 1 140 ? -22.651 -14.490 30.335 1.00 92.75 140 ASP A N 1
ATOM 1068 C CA . ASP A 1 140 ? -23.411 -13.465 31.078 1.00 92.75 140 ASP A CA 1
ATOM 1069 C C . ASP A 1 140 ? -23.570 -13.799 32.576 1.00 92.75 140 ASP A C 1
ATOM 1071 O O . ASP A 1 140 ? -24.479 -13.317 33.258 1.00 92.75 140 ASP A O 1
ATOM 1075 N N . LYS A 1 141 ? -22.758 -14.737 33.082 1.00 89.38 141 LYS A N 1
ATOM 1076 C CA . LYS A 1 141 ? -22.930 -15.359 34.408 1.00 89.38 141 LYS A CA 1
ATOM 1077 C C . LYS A 1 141 ? -21.613 -15.592 35.156 1.00 89.38 141 LYS A C 1
ATOM 1079 O O . LYS A 1 141 ? -21.480 -16.586 35.871 1.00 89.38 141 LYS A O 1
ATOM 1084 N N . LEU A 1 142 ? -20.640 -14.697 35.006 1.00 86.69 142 LEU A N 1
ATOM 1085 C CA . LEU A 1 142 ? -19.430 -14.715 35.832 1.00 86.69 142 LEU A CA 1
ATOM 1086 C C . LEU A 1 142 ? -19.716 -14.308 37.285 1.00 86.69 142 LEU A C 1
ATOM 1088 O O . LEU A 1 142 ? -20.711 -13.650 37.594 1.00 86.69 142 LEU A O 1
ATOM 1092 N N . PHE A 1 143 ? -18.799 -14.695 38.176 1.00 85.19 143 PHE A N 1
ATOM 1093 C CA . PHE A 1 143 ? -18.810 -14.377 39.607 1.00 85.19 143 PHE A CA 1
ATOM 1094 C C . PHE A 1 143 ? -20.129 -14.759 40.306 1.00 85.19 143 PHE A C 1
ATOM 1096 O O . PHE A 1 143 ? -20.483 -15.933 40.375 1.00 85.19 143 PHE A O 1
ATOM 1103 N N . ASN A 1 144 ? -20.850 -13.777 40.843 1.00 80.06 144 ASN A N 1
ATOM 1104 C CA . ASN A 1 144 ? -22.153 -13.920 41.498 1.00 80.06 144 ASN A CA 1
ATOM 1105 C C . ASN A 1 144 ? -23.325 -14.076 40.502 1.00 80.06 144 ASN A C 1
ATOM 1107 O O . ASN A 1 144 ? -24.478 -14.122 40.924 1.00 80.06 144 ASN A O 1
ATOM 1111 N N . GLY A 1 145 ? -23.050 -14.153 39.196 1.00 85.50 145 GLY A N 1
ATOM 1112 C CA . GLY A 1 145 ? -24.053 -14.297 38.144 1.00 85.50 145 GLY A CA 1
ATOM 1113 C C . GLY A 1 145 ? -24.616 -12.980 37.599 1.00 85.50 145 GLY A C 1
ATOM 1114 O O . GLY A 1 145 ? -25.560 -13.042 36.805 1.00 85.50 145 GLY A O 1
ATOM 1115 N N . SER A 1 146 ? -24.070 -11.825 38.006 1.00 88.38 146 SER A N 1
ATOM 1116 C CA . SER A 1 146 ? -24.431 -10.504 37.460 1.00 88.38 146 SER A CA 1
ATOM 1117 C C . SER A 1 146 ? -23.444 -9.965 36.422 1.00 88.38 146 SER A C 1
ATOM 1119 O O . SER A 1 146 ? -23.744 -8.976 35.758 1.00 88.38 146 SER A O 1
ATOM 1121 N N . TRP A 1 147 ? -22.289 -10.616 36.257 1.00 95.81 147 TRP A N 1
ATOM 1122 C CA . TRP A 1 147 ? -21.234 -10.147 35.364 1.00 95.81 147 TRP A CA 1
ATOM 1123 C C . TRP A 1 147 ? -21.244 -10.871 34.024 1.00 95.81 147 TRP A C 1
ATOM 1125 O O . TRP A 1 147 ? -21.285 -12.105 33.971 1.00 95.81 147 TRP A O 1
ATOM 1135 N N . GLY A 1 148 ? -21.130 -10.091 32.956 1.00 97.31 148 GLY A N 1
ATOM 1136 C CA . GLY A 1 148 ? -20.838 -10.563 31.615 1.00 97.31 148 GLY A CA 1
ATOM 1137 C C . GLY A 1 148 ? -19.357 -10.449 31.271 1.00 97.31 148 GLY A C 1
ATOM 1138 O O . GLY A 1 148 ? -18.597 -9.717 31.911 1.00 97.31 148 GLY A O 1
ATOM 1139 N N . TYR A 1 149 ? -18.949 -11.204 30.261 1.00 97.56 149 TYR A N 1
ATOM 1140 C CA . TYR A 1 149 ? -17.640 -11.100 29.640 1.00 97.56 149 TYR A CA 1
ATOM 1141 C C . TYR A 1 149 ? -17.687 -11.496 28.176 1.00 97.56 149 TYR A C 1
ATOM 1143 O O . TYR A 1 149 ? -18.510 -12.312 27.750 1.00 97.56 149 TYR A O 1
ATOM 1151 N N . ASP A 1 150 ? -16.716 -10.984 27.446 1.00 97.75 150 ASP A N 1
ATOM 1152 C CA . ASP A 1 150 ? -16.358 -11.432 26.120 1.00 97.75 150 ASP A CA 1
ATOM 1153 C C . ASP A 1 150 ? -14.852 -11.266 25.933 1.00 97.75 150 ASP A C 1
ATOM 1155 O O . ASP A 1 150 ? -14.231 -10.379 26.509 1.00 97.75 150 ASP A O 1
ATOM 1159 N N . GLY A 1 151 ? -14.241 -12.178 25.195 1.00 98.31 151 GLY A N 1
ATOM 1160 C CA . GLY A 1 151 ? -12.847 -12.050 24.812 1.00 98.31 151 GLY A CA 1
ATOM 1161 C C . GLY A 1 151 ? -12.591 -12.801 23.526 1.00 98.31 151 GLY A C 1
ATOM 1162 O O . GLY A 1 151 ? -13.119 -13.902 23.323 1.00 98.31 151 GLY A O 1
ATOM 1163 N N . ALA A 1 152 ? -11.795 -12.203 22.653 1.00 98.56 152 ALA A N 1
ATOM 1164 C CA . ALA A 1 152 ? -11.537 -12.727 21.328 1.00 98.56 152 ALA A CA 1
ATOM 1165 C C . ALA A 1 152 ? -10.065 -12.610 20.947 1.00 98.56 152 ALA A C 1
ATOM 1167 O O . ALA A 1 152 ? -9.341 -11.706 21.357 1.00 98.56 152 ALA A O 1
ATOM 1168 N N . PHE A 1 153 ? -9.630 -13.557 20.123 1.00 98.69 153 PHE A N 1
ATOM 1169 C CA . PHE A 1 153 ? -8.451 -13.404 19.296 1.00 98.69 153 PHE A CA 1
ATOM 1170 C C . PHE A 1 153 ? -8.904 -13.139 17.865 1.00 98.69 153 PHE A C 1
ATOM 1172 O O . PHE A 1 153 ? -9.712 -13.895 17.318 1.00 98.69 153 PHE A O 1
ATOM 1179 N N . ARG A 1 154 ? -8.350 -12.096 17.254 1.00 98.62 154 ARG A N 1
ATOM 1180 C CA . ARG A 1 154 ? -8.572 -11.755 15.854 1.00 98.62 154 ARG A CA 1
ATOM 1181 C C . ARG A 1 154 ? -7.247 -11.613 15.133 1.00 98.62 154 ARG A C 1
ATOM 1183 O O . ARG A 1 154 ? -6.322 -10.979 15.631 1.00 98.62 154 ARG A O 1
ATOM 1190 N N . TYR A 1 155 ? -7.179 -12.168 13.937 1.00 98.62 155 TYR A N 1
ATOM 1191 C CA . TYR A 1 155 ? -6.073 -11.980 13.014 1.00 98.62 155 TYR A CA 1
ATOM 1192 C C . TYR A 1 155 ? -6.618 -11.435 11.702 1.00 98.62 155 TYR A C 1
ATOM 1194 O O . TYR A 1 155 ? -7.665 -11.876 11.234 1.00 98.62 155 TYR A O 1
ATOM 1202 N N . SER A 1 156 ? -5.908 -10.479 11.119 1.00 98.25 156 SER A N 1
ATOM 1203 C CA . SER A 1 156 ? -6.169 -9.941 9.794 1.00 98.25 156 SER A CA 1
ATOM 1204 C C . SER A 1 156 ? -4.849 -9.801 9.051 1.00 98.25 156 SER A C 1
ATOM 1206 O O . SER A 1 156 ? -3.857 -9.343 9.620 1.00 98.25 156 SER A O 1
ATOM 1208 N N . GLN A 1 157 ? -4.846 -10.158 7.776 1.00 97.88 157 GLN A N 1
ATOM 1209 C CA . GLN A 1 157 ? -3.728 -9.956 6.869 1.00 97.88 157 GLN A CA 1
ATOM 1210 C C . GLN A 1 157 ? -4.253 -9.443 5.533 1.00 97.88 157 GLN A C 1
ATOM 1212 O O . GLN A 1 157 ? -5.290 -9.894 5.056 1.00 97.88 157 GLN A O 1
ATOM 1217 N N . ILE A 1 158 ? -3.514 -8.517 4.936 1.00 97.69 158 ILE A N 1
ATOM 1218 C CA . ILE A 1 158 ? -3.638 -8.180 3.523 1.00 97.69 158 ILE A CA 1
ATOM 1219 C C . ILE A 1 158 ? -2.268 -8.404 2.898 1.00 97.69 158 ILE A C 1
ATOM 1221 O O . ILE A 1 158 ? -1.276 -7.838 3.363 1.00 97.69 158 ILE A O 1
ATOM 1225 N N . GLU A 1 159 ? -2.222 -9.254 1.883 1.00 97.81 159 GLU A N 1
ATOM 1226 C CA . GLU A 1 159 ? -1.096 -9.391 0.969 1.00 97.81 159 GLU A CA 1
ATOM 1227 C C . GLU A 1 159 ? -1.467 -8.692 -0.336 1.00 97.81 159 GLU A C 1
ATOM 1229 O O . GLU A 1 159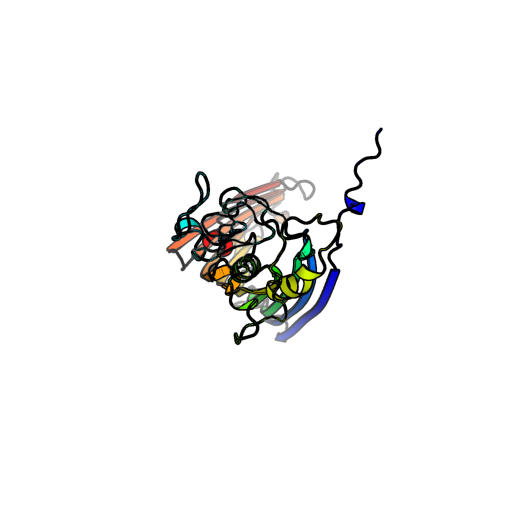 ? -2.537 -8.937 -0.891 1.00 97.81 159 GLU A O 1
ATOM 1234 N N . ASN A 1 160 ? -0.609 -7.784 -0.780 1.00 96.81 160 ASN A N 1
ATOM 1235 C CA . ASN A 1 160 ? -0.724 -7.106 -2.056 1.00 96.81 160 ASN A CA 1
ATOM 1236 C C . ASN A 1 160 ? 0.465 -7.521 -2.921 1.00 96.81 160 ASN A C 1
ATOM 1238 O O . ASN A 1 160 ? 1.617 -7.438 -2.494 1.00 96.81 160 ASN A O 1
ATOM 1242 N N . ILE A 1 161 ? 0.155 -7.983 -4.122 1.00 96.56 161 ILE A N 1
ATOM 1243 C CA . ILE A 1 161 ? 1.111 -8.319 -5.164 1.00 96.56 161 ILE A CA 1
ATOM 1244 C C . ILE A 1 161 ? 0.827 -7.339 -6.293 1.00 96.56 161 ILE A C 1
ATOM 1246 O O . ILE A 1 161 ? -0.273 -7.356 -6.843 1.00 96.56 161 ILE A O 1
ATOM 1250 N N . SER A 1 162 ? 1.789 -6.479 -6.600 1.00 94.44 162 SER A N 1
ATOM 1251 C CA . SER A 1 162 ? 1.694 -5.525 -7.704 1.00 94.44 162 SER A CA 1
ATOM 1252 C C . SER A 1 162 ? 2.713 -5.923 -8.755 1.00 94.44 162 SER A C 1
ATOM 1254 O O . SER A 1 162 ? 3.891 -6.035 -8.438 1.00 94.44 162 SER A O 1
ATOM 1256 N N . GLU A 1 163 ? 2.275 -6.151 -9.983 1.00 95.31 163 GLU A N 1
ATOM 1257 C CA . GLU A 1 163 ? 3.139 -6.384 -11.134 1.00 95.31 163 GLU A CA 1
ATOM 1258 C C . GLU A 1 163 ? 2.939 -5.246 -12.129 1.00 95.31 163 GLU A C 1
ATOM 1260 O O . GLU A 1 163 ? 1.813 -4.962 -12.536 1.00 95.31 163 GLU A O 1
ATOM 1265 N N . ILE A 1 164 ? 4.026 -4.578 -12.502 1.00 93.44 164 ILE A N 1
ATOM 1266 C CA . ILE A 1 164 ? 4.018 -3.528 -13.513 1.00 93.44 164 ILE A CA 1
ATOM 1267 C C . ILE A 1 164 ? 4.850 -3.956 -14.717 1.00 93.44 164 ILE A C 1
ATOM 1269 O O . ILE A 1 164 ? 6.009 -4.352 -14.597 1.00 93.44 164 ILE A O 1
ATOM 1273 N N . GLN A 1 165 ? 4.250 -3.858 -15.900 1.00 95.62 165 GLN A N 1
ATOM 1274 C CA . GLN A 1 165 ? 4.977 -3.929 -17.155 1.00 95.62 165 GLN A CA 1
ATOM 1275 C C . GLN A 1 165 ? 5.488 -2.534 -17.527 1.00 95.62 165 GLN A C 1
ATOM 1277 O O . GLN A 1 165 ? 4.700 -1.654 -17.883 1.00 95.62 165 GLN A O 1
ATOM 1282 N N . ASP A 1 166 ? 6.806 -2.354 -17.495 1.00 95.44 166 ASP A N 1
ATOM 1283 C CA . ASP A 1 166 ? 7.476 -1.095 -17.839 1.00 95.44 166 ASP A CA 1
ATOM 1284 C C . ASP A 1 166 ? 8.806 -1.372 -18.577 1.00 95.44 166 ASP A C 1
ATOM 1286 O O . ASP A 1 166 ? 8.988 -2.418 -19.206 1.00 95.44 166 ASP A O 1
ATOM 1290 N N . VAL A 1 167 ? 9.729 -0.414 -18.563 1.00 96.75 167 VAL A N 1
ATOM 1291 C CA . VAL A 1 167 ? 10.961 -0.386 -19.343 1.00 96.75 167 VAL A CA 1
ATOM 1292 C C . VAL A 1 167 ? 12.162 -0.328 -18.412 1.00 96.75 167 VAL A C 1
ATOM 1294 O O . VAL A 1 167 ? 12.267 0.561 -17.566 1.00 96.75 167 VAL A O 1
ATOM 1297 N N . SER A 1 168 ? 13.125 -1.221 -18.640 1.00 97.19 168 SER A N 1
ATOM 1298 C CA . SER A 1 168 ? 14.401 -1.194 -17.936 1.00 97.19 168 SER A CA 1
ATOM 1299 C C . SER A 1 168 ? 15.315 -0.093 -18.457 1.00 97.19 168 SER A C 1
ATOM 1301 O O . SER A 1 168 ? 15.626 -0.049 -19.646 1.00 97.19 168 SER A O 1
ATOM 1303 N N . ILE A 1 169 ? 15.815 0.768 -17.568 1.00 96.44 169 ILE A N 1
ATOM 1304 C CA . ILE A 1 169 ? 16.747 1.855 -17.915 1.00 96.44 169 ILE A CA 1
ATOM 1305 C C . ILE A 1 169 ? 18.084 1.307 -18.421 1.00 96.44 169 ILE A C 1
ATOM 1307 O O . ILE A 1 169 ? 18.635 1.783 -19.416 1.00 96.44 169 ILE A O 1
ATOM 1311 N N . SER A 1 170 ? 18.630 0.313 -17.730 1.00 95.75 170 SER A N 1
ATOM 1312 C CA . SER A 1 170 ? 19.901 -0.318 -18.047 1.00 95.75 170 SER A CA 1
ATOM 1313 C C . SER A 1 170 ? 19.828 -0.964 -19.427 1.00 95.75 170 SER A C 1
ATOM 1315 O O . SER A 1 170 ? 20.681 -0.686 -20.269 1.00 95.75 170 SER A O 1
ATOM 1317 N N . ARG A 1 171 ? 18.763 -1.722 -19.721 1.00 97.25 171 ARG A N 1
ATOM 1318 C CA . ARG A 1 171 ? 18.525 -2.311 -21.046 1.00 97.25 171 ARG A CA 1
ATOM 1319 C C . ARG A 1 171 ? 18.223 -1.247 -22.099 1.00 97.25 171 ARG A C 1
ATOM 1321 O O . ARG A 1 171 ? 18.739 -1.361 -23.210 1.00 97.25 171 ARG A O 1
ATOM 1328 N N . PHE A 1 172 ? 17.482 -0.193 -21.749 1.00 97.56 172 PHE A N 1
ATOM 1329 C CA . PHE A 1 172 ? 17.180 0.935 -22.634 1.00 97.56 172 PHE A CA 1
ATOM 1330 C C . PHE A 1 172 ? 18.448 1.688 -23.077 1.00 97.56 172 PHE A C 1
ATOM 1332 O O . PHE A 1 172 ? 18.624 1.998 -24.253 1.00 97.56 172 PHE A O 1
ATOM 1339 N N . ASN A 1 173 ? 19.408 1.910 -22.180 1.00 97.38 173 ASN A N 1
ATOM 1340 C CA . ASN A 1 173 ? 20.690 2.511 -22.559 1.00 97.38 173 ASN A CA 1
ATOM 1341 C C . ASN A 1 173 ? 21.512 1.615 -23.495 1.00 97.38 173 ASN A C 1
ATOM 1343 O O . ASN A 1 173 ? 22.181 2.123 -24.397 1.00 97.38 173 ASN A O 1
ATOM 1347 N N . ARG A 1 174 ? 21.446 0.288 -23.327 1.00 97.62 174 ARG A N 1
ATOM 1348 C CA . ARG A 1 174 ? 22.134 -0.652 -24.227 1.00 97.62 174 ARG A CA 1
ATOM 1349 C C . ARG A 1 174 ? 21.575 -0.579 -25.639 1.00 97.62 174 ARG A C 1
ATOM 1351 O O . ARG A 1 174 ? 22.343 -0.470 -26.586 1.00 97.62 174 ARG A O 1
ATOM 1358 N N . LEU A 1 175 ? 20.249 -0.554 -25.792 1.00 97.56 175 LEU A N 1
ATOM 1359 C CA . LEU A 1 175 ? 19.616 -0.443 -27.113 1.00 97.56 175 LEU A CA 1
ATOM 1360 C C . LEU A 1 175 ? 19.835 0.918 -27.789 1.00 97.56 175 LEU A C 1
ATOM 1362 O O . LEU A 1 175 ? 19.813 0.995 -29.018 1.00 97.56 175 LEU A O 1
ATOM 1366 N N . LEU A 1 176 ? 20.118 1.972 -27.017 1.00 97.38 176 LEU A N 1
ATOM 1367 C CA . LEU A 1 176 ? 20.540 3.270 -27.544 1.00 97.38 176 LEU A CA 1
ATOM 1368 C C . LEU A 1 176 ? 22.007 3.290 -27.998 1.00 97.38 176 LEU A C 1
ATOM 1370 O O . LEU A 1 176 ? 22.376 4.203 -28.734 1.00 97.38 176 LEU A O 1
ATOM 1374 N N . ASN A 1 177 ? 22.830 2.318 -27.600 1.00 97.00 177 ASN A N 1
ATOM 1375 C CA . ASN A 1 177 ? 24.249 2.249 -27.927 1.00 97.00 177 ASN A CA 1
ATOM 1376 C C . ASN A 1 177 ? 24.540 1.189 -29.003 1.00 97.00 177 ASN A C 1
ATOM 1378 O O . ASN A 1 177 ? 24.660 0.003 -28.721 1.00 97.00 177 ASN A O 1
ATOM 1382 N N . ALA A 1 178 ? 24.777 1.627 -30.235 1.00 96.81 178 ALA A N 1
ATOM 1383 C CA . ALA A 1 178 ? 25.107 0.769 -31.371 1.00 96.81 178 ALA A CA 1
ATOM 1384 C C . ALA A 1 178 ? 26.438 -0.002 -31.235 1.00 96.81 178 ALA A C 1
ATOM 1386 O O . ALA A 1 178 ? 26.682 -0.929 -32.006 1.00 96.81 178 ALA A O 1
ATOM 1387 N N . ALA A 1 179 ? 27.311 0.386 -30.298 1.00 95.81 179 ALA A N 1
ATOM 1388 C CA . ALA A 1 179 ? 28.541 -0.338 -29.975 1.00 95.81 179 ALA A CA 1
ATOM 1389 C C . ALA A 1 179 ? 28.335 -1.449 -28.926 1.00 95.81 179 ALA A C 1
ATOM 1391 O O . ALA A 1 179 ? 29.264 -2.214 -28.667 1.00 95.81 179 ALA A O 1
ATOM 1392 N N . ASP A 1 180 ? 27.152 -1.544 -28.309 1.00 97.25 180 ASP A N 1
ATOM 1393 C CA . ASP A 1 180 ? 26.867 -2.544 -27.280 1.00 97.25 180 ASP A CA 1
ATOM 1394 C C . ASP A 1 180 ? 26.917 -3.976 -27.843 1.00 97.25 180 ASP A C 1
ATOM 1396 O O . ASP A 1 180 ? 26.585 -4.233 -29.006 1.00 97.25 180 ASP A O 1
ATOM 1400 N N . SER A 1 181 ? 27.319 -4.934 -27.005 1.00 97.06 181 SER A N 1
ATOM 1401 C CA . SER A 1 181 ? 27.460 -6.342 -27.381 1.00 97.06 181 SER A CA 1
ATOM 1402 C C . SER A 1 181 ? 26.161 -6.979 -27.872 1.00 97.06 181 SER A C 1
ATOM 1404 O O . SER A 1 181 ? 26.238 -7.877 -28.713 1.00 97.06 181 SER A O 1
ATOM 1406 N N . ILE A 1 182 ? 24.988 -6.467 -27.467 1.00 97.25 182 ILE A N 1
ATOM 1407 C CA . ILE A 1 182 ? 23.693 -6.961 -27.971 1.00 97.25 182 ILE A CA 1
ATOM 1408 C C . ILE A 1 182 ? 23.546 -6.851 -29.493 1.00 97.25 182 ILE A C 1
ATOM 1410 O O . ILE A 1 182 ? 22.781 -7.615 -30.081 1.00 97.25 182 ILE A O 1
ATOM 1414 N N . PHE A 1 183 ? 24.289 -5.946 -30.142 1.00 97.56 183 PHE A N 1
ATOM 1415 C CA . PHE A 1 183 ? 24.255 -5.742 -31.593 1.00 97.56 183 PHE A CA 1
ATOM 1416 C C . PHE A 1 183 ? 25.338 -6.514 -32.352 1.00 97.56 183 PHE A C 1
ATOM 1418 O O . PHE A 1 183 ? 25.401 -6.433 -33.580 1.00 97.56 183 PHE A O 1
ATOM 1425 N N . ASN A 1 184 ? 26.195 -7.269 -31.659 1.00 96.81 184 ASN A N 1
ATOM 1426 C CA . ASN A 1 184 ? 27.304 -7.991 -32.270 1.00 96.81 184 ASN A CA 1
ATOM 1427 C C . ASN A 1 184 ? 27.002 -9.501 -32.402 1.00 96.81 184 ASN A C 1
ATOM 1429 O O . ASN A 1 184 ? 27.008 -10.200 -31.390 1.00 96.81 184 ASN A O 1
ATOM 1433 N N . PRO A 1 185 ? 26.859 -10.051 -33.628 1.00 97.19 185 PRO A N 1
ATOM 1434 C CA . PRO A 1 185 ? 26.540 -11.467 -33.851 1.00 97.19 185 PRO A CA 1
ATOM 1435 C C . PRO A 1 185 ? 27.559 -12.473 -33.300 1.00 97.19 185 PRO A C 1
ATOM 1437 O O . PRO A 1 185 ? 27.270 -13.667 -33.253 1.00 97.19 185 PRO A O 1
ATOM 1440 N N . THR A 1 186 ? 28.768 -12.031 -32.937 1.00 97.62 186 THR A N 1
ATOM 1441 C CA . THR A 1 186 ? 29.791 -12.902 -32.337 1.00 97.62 186 THR A CA 1
ATOM 1442 C C . THR A 1 186 ? 29.688 -12.997 -30.816 1.00 97.62 186 THR A C 1
ATOM 1444 O O . THR A 1 186 ? 30.413 -13.790 -30.217 1.00 97.62 186 THR A O 1
ATOM 1447 N N . MET A 1 187 ? 28.860 -12.164 -30.181 1.00 97.38 187 MET A N 1
ATOM 1448 C CA . MET A 1 187 ? 28.711 -12.106 -28.728 1.00 97.38 187 MET A CA 1
ATOM 1449 C C . MET A 1 187 ? 27.586 -13.027 -28.251 1.00 97.38 187 MET A C 1
ATOM 1451 O O . MET A 1 187 ? 26.628 -13.295 -28.973 1.00 97.38 187 MET A O 1
ATOM 1455 N N . ALA A 1 188 ? 27.713 -13.535 -27.022 1.00 96.25 188 ALA A N 1
ATOM 1456 C CA . ALA A 1 188 ? 26.762 -14.493 -26.454 1.00 96.25 188 ALA A CA 1
ATOM 1457 C C . ALA A 1 188 ? 25.382 -13.880 -26.155 1.00 96.25 188 ALA A C 1
ATOM 1459 O O . ALA A 1 188 ? 24.398 -14.606 -26.068 1.00 96.25 188 ALA A O 1
ATOM 1460 N N . ASP A 1 189 ? 25.320 -12.562 -25.995 1.00 95.25 189 ASP A N 1
ATOM 1461 C CA . ASP A 1 189 ? 24.133 -11.772 -25.672 1.00 95.25 189 ASP A CA 1
ATOM 1462 C C . ASP A 1 189 ? 23.534 -11.060 -26.897 1.00 95.25 189 ASP A C 1
ATOM 1464 O O . ASP A 1 189 ? 22.734 -10.141 -26.743 1.00 95.25 189 ASP A O 1
ATOM 1468 N N . PHE A 1 190 ? 23.903 -11.480 -28.112 1.00 96.19 190 PHE A N 1
ATOM 1469 C CA . PHE A 1 190 ? 23.317 -10.970 -29.349 1.00 96.19 190 PHE A CA 1
ATOM 1470 C C . PHE A 1 190 ? 21.806 -11.221 -29.402 1.00 96.19 190 PHE A C 1
ATOM 1472 O O . PHE A 1 190 ? 21.354 -12.364 -29.324 1.00 96.19 190 PHE A O 1
ATOM 1479 N N . ILE A 1 191 ? 21.023 -10.165 -29.623 1.00 94.19 191 ILE A N 1
ATOM 1480 C CA . ILE A 1 191 ? 19.550 -10.228 -29.575 1.00 94.19 191 ILE A CA 1
ATOM 1481 C C . ILE A 1 191 ? 18.890 -10.422 -30.949 1.00 94.19 191 ILE A C 1
ATOM 1483 O O . ILE A 1 191 ? 17.676 -10.309 -31.084 1.00 94.19 191 ILE A O 1
ATOM 1487 N N . GLY A 1 192 ? 19.671 -10.715 -31.995 1.00 93.62 192 GLY A N 1
ATOM 1488 C CA . GLY A 1 192 ? 19.137 -11.014 -33.330 1.00 93.62 192 GLY A CA 1
ATOM 1489 C C . GLY A 1 192 ? 19.026 -9.816 -34.279 1.00 93.62 192 GLY A C 1
ATOM 1490 O O . GLY A 1 192 ? 18.521 -9.971 -35.389 1.00 93.62 192 GLY A O 1
ATOM 1491 N N . THR A 1 193 ? 19.524 -8.639 -33.894 1.00 95.12 193 THR A N 1
ATOM 1492 C CA . THR A 1 193 ? 19.569 -7.443 -34.749 1.00 95.12 193 THR A CA 1
ATOM 1493 C C . THR A 1 193 ? 20.891 -6.705 -34.587 1.00 95.12 193 THR A C 1
ATOM 1495 O O . THR A 1 193 ? 21.468 -6.684 -33.508 1.00 95.12 193 THR A O 1
ATOM 1498 N N . THR A 1 194 ? 21.371 -6.085 -35.664 1.00 96.12 194 THR A N 1
ATOM 1499 C CA . THR A 1 194 ? 22.534 -5.178 -35.658 1.00 96.12 194 THR A CA 1
ATOM 1500 C C . THR A 1 194 ? 22.113 -3.709 -35.773 1.00 96.12 194 THR A C 1
ATOM 1502 O O . THR A 1 194 ? 22.954 -2.838 -35.982 1.00 96.12 194 THR A O 1
ATOM 1505 N N . ILE A 1 195 ? 20.805 -3.436 -35.752 1.00 96.81 195 ILE A N 1
ATOM 1506 C CA . ILE A 1 195 ? 20.234 -2.096 -35.885 1.00 96.81 195 ILE A CA 1
ATOM 1507 C C . ILE A 1 195 ? 19.850 -1.617 -34.480 1.00 96.81 195 ILE A C 1
ATOM 1509 O O . ILE A 1 195 ? 19.015 -2.276 -33.856 1.00 96.81 195 ILE A O 1
ATOM 1513 N N . PRO A 1 196 ? 20.430 -0.507 -33.989 1.00 97.12 196 PRO A N 1
ATOM 1514 C CA . PRO A 1 196 ? 20.111 0.051 -32.681 1.00 97.12 196 PRO A CA 1
ATOM 1515 C C . PRO A 1 196 ? 18.735 0.711 -32.652 1.00 97.12 196 PRO A C 1
ATOM 1517 O O . PRO A 1 196 ? 18.101 0.920 -33.687 1.00 97.12 196 PRO A O 1
ATOM 1520 N N . TYR A 1 197 ? 18.277 1.061 -31.454 1.00 97.44 197 TYR A N 1
ATOM 1521 C CA . TYR A 1 197 ? 16.989 1.714 -31.273 1.00 97.44 197 TYR A CA 1
ATOM 1522 C C . TYR A 1 197 ? 17.024 3.117 -31.868 1.00 97.44 197 TYR A C 1
ATOM 1524 O O . TYR A 1 197 ? 17.951 3.892 -31.606 1.00 97.44 197 TYR A O 1
ATOM 1532 N N . ASN A 1 198 ? 16.000 3.451 -32.653 1.00 96.06 198 ASN A N 1
ATOM 1533 C CA . ASN A 1 198 ? 15.795 4.800 -33.157 1.00 96.06 198 ASN A CA 1
ATOM 1534 C C . ASN A 1 198 ? 14.745 5.524 -32.293 1.00 96.06 198 ASN A C 1
ATOM 1536 O O . ASN A 1 198 ? 13.554 5.260 -32.467 1.00 96.06 198 ASN A O 1
ATOM 1540 N N . PRO A 1 199 ? 15.147 6.456 -31.404 1.00 94.19 199 PRO A N 1
ATOM 1541 C CA . PRO A 1 199 ? 14.217 7.197 -30.552 1.00 94.19 199 PRO A CA 1
ATOM 1542 C C . PRO A 1 199 ? 13.612 8.448 -31.223 1.00 94.19 199 PRO A C 1
ATOM 1544 O O . PRO A 1 199 ? 12.898 9.196 -30.561 1.00 94.19 199 PRO A O 1
ATOM 1547 N N . PHE A 1 200 ? 13.893 8.718 -32.506 1.00 92.69 200 PHE A N 1
ATOM 1548 C CA . PHE A 1 200 ? 13.486 9.948 -33.212 1.00 92.69 200 PHE A CA 1
ATOM 1549 C C . PHE A 1 200 ? 12.334 9.739 -34.213 1.00 92.69 200 PHE A C 1
ATOM 1551 O O . PHE A 1 200 ? 12.160 10.532 -35.142 1.00 92.69 200 PHE A O 1
ATOM 1558 N N . GLY A 1 201 ? 11.560 8.663 -34.050 1.00 85.62 201 GLY A N 1
ATOM 1559 C CA . GLY A 1 201 ? 10.373 8.373 -34.859 1.00 85.62 201 GLY A CA 1
ATOM 1560 C C . GLY A 1 201 ? 9.147 9.225 -34.508 1.00 85.62 201 GLY A C 1
ATOM 1561 O O . GLY A 1 201 ? 9.069 9.832 -33.441 1.00 85.62 201 GLY A O 1
ATOM 1562 N N . ASP A 1 202 ? 8.157 9.248 -35.407 1.00 85.38 202 ASP A N 1
ATOM 1563 C CA . ASP A 1 202 ? 6.798 9.694 -35.072 1.00 85.38 202 ASP A CA 1
ATOM 1564 C C . ASP A 1 202 ? 6.074 8.533 -34.380 1.00 85.38 202 ASP A C 1
ATOM 1566 O O . ASP A 1 202 ? 5.922 7.471 -34.977 1.00 85.38 202 ASP A O 1
ATOM 1570 N N . TYR A 1 203 ? 5.584 8.742 -33.156 1.00 80.69 203 TYR A N 1
ATOM 1571 C CA . TYR A 1 203 ? 4.861 7.726 -32.378 1.00 80.69 203 TYR A CA 1
ATOM 1572 C C . TYR A 1 203 ? 3.630 7.147 -33.101 1.00 80.69 203 TYR A C 1
ATOM 1574 O O . TYR A 1 203 ? 3.123 6.090 -32.737 1.00 80.69 203 TYR A O 1
ATOM 1582 N N . ARG A 1 204 ? 3.113 7.841 -34.122 1.00 85.44 204 ARG A N 1
ATOM 1583 C CA . ARG A 1 204 ? 1.985 7.381 -34.951 1.00 85.44 204 ARG A CA 1
ATOM 1584 C C . ARG A 1 204 ? 2.403 6.390 -36.034 1.00 85.44 204 ARG A C 1
ATOM 1586 O O . ARG A 1 204 ? 1.537 5.780 -36.658 1.00 85.44 204 ARG A O 1
ATOM 1593 N N . VAL A 1 205 ? 3.701 6.276 -36.302 1.00 89.69 205 VAL A N 1
ATOM 1594 C CA . VAL A 1 205 ? 4.278 5.434 -37.351 1.00 89.69 205 VAL A CA 1
ATOM 1595 C C . VAL A 1 205 ? 5.391 4.589 -36.723 1.00 89.69 205 VAL A C 1
ATOM 1597 O O . VAL A 1 205 ? 6.553 4.999 -36.748 1.00 89.69 205 VAL A O 1
ATOM 1600 N N . PRO A 1 206 ? 5.050 3.411 -36.166 1.00 86.62 206 PRO A N 1
ATOM 1601 C CA . PRO A 1 206 ? 6.023 2.541 -35.517 1.00 86.62 206 PRO A CA 1
ATOM 1602 C C . PRO A 1 206 ? 7.192 2.206 -36.444 1.00 86.62 206 PRO A C 1
ATOM 1604 O O . PRO A 1 206 ? 6.996 1.923 -37.629 1.00 86.62 206 PRO A O 1
ATOM 1607 N N . ILE A 1 207 ? 8.408 2.206 -35.898 1.00 93.38 207 ILE A N 1
ATOM 1608 C CA . ILE A 1 207 ? 9.621 1.812 -36.617 1.00 93.38 207 ILE A CA 1
ATOM 1609 C C . ILE A 1 207 ? 9.788 0.295 -36.460 1.00 93.38 207 ILE A C 1
ATOM 1611 O O . ILE A 1 207 ? 10.117 -0.158 -35.365 1.00 93.38 207 ILE A O 1
ATOM 1615 N N . PRO A 1 208 ? 9.627 -0.525 -37.518 1.00 91.31 208 PRO A N 1
ATOM 1616 C CA . PRO A 1 208 ? 9.610 -1.983 -37.364 1.00 91.31 208 PRO A CA 1
ATOM 1617 C C . PRO A 1 208 ? 10.897 -2.576 -36.775 1.00 91.31 208 PRO A C 1
ATOM 1619 O O . PRO A 1 208 ? 10.851 -3.609 -36.116 1.00 91.31 208 PRO A O 1
ATOM 1622 N N . SER A 1 209 ? 12.047 -1.925 -36.981 1.00 93.00 209 SER A N 1
ATOM 1623 C CA . SER A 1 209 ? 13.322 -2.369 -36.405 1.00 93.00 209 SER A CA 1
ATOM 1624 C C . SER A 1 209 ? 13.424 -2.167 -34.888 1.00 93.00 209 SER A C 1
ATOM 1626 O O . SER A 1 209 ? 14.311 -2.761 -34.285 1.00 93.00 209 SER A O 1
ATOM 1628 N N . ASN A 1 210 ? 12.539 -1.372 -34.270 1.00 95.50 210 ASN A N 1
ATOM 1629 C CA . ASN A 1 210 ? 12.522 -1.169 -32.820 1.00 95.50 210 ASN A CA 1
ATOM 1630 C C . ASN A 1 210 ? 11.863 -2.342 -32.069 1.00 95.50 210 ASN A C 1
ATOM 1632 O O . ASN A 1 210 ? 12.193 -2.545 -30.908 1.00 95.50 210 ASN A O 1
ATOM 1636 N N . GLN A 1 211 ? 10.992 -3.143 -32.702 1.00 92.25 211 GLN A N 1
ATOM 1637 C CA . GLN A 1 211 ? 10.220 -4.188 -32.005 1.00 92.25 211 GLN A CA 1
ATOM 1638 C C . GLN A 1 211 ? 11.058 -5.173 -31.167 1.00 92.25 211 GLN A C 1
ATOM 1640 O O . GLN A 1 211 ? 10.795 -5.281 -29.974 1.00 92.25 211 GLN A O 1
ATOM 1645 N N . PRO A 1 212 ? 12.097 -5.846 -31.702 1.00 92.50 212 PRO A N 1
ATOM 1646 C CA . PRO A 1 212 ? 12.895 -6.768 -30.886 1.00 92.50 212 PRO A CA 1
ATOM 1647 C C . PRO A 1 212 ? 13.664 -6.069 -29.749 1.00 92.50 212 PRO A C 1
ATOM 1649 O O . PRO A 1 212 ? 14.074 -6.716 -28.791 1.00 92.50 212 PRO A O 1
ATOM 1652 N N . LEU A 1 213 ? 13.883 -4.753 -29.854 1.00 96.75 213 LEU A N 1
ATOM 1653 C CA . LEU A 1 213 ? 14.553 -3.945 -28.831 1.00 96.75 213 LEU A CA 1
ATOM 1654 C C . LEU A 1 213 ? 13.592 -3.560 -27.708 1.00 96.75 213 LEU A C 1
ATOM 1656 O O . LEU A 1 213 ? 13.991 -3.534 -26.547 1.00 96.75 213 LEU A O 1
ATOM 1660 N N . ILE A 1 214 ? 12.336 -3.287 -28.068 1.00 95.25 214 ILE A N 1
ATOM 1661 C CA . ILE A 1 214 ? 11.240 -3.059 -27.126 1.00 95.25 214 ILE A CA 1
ATOM 1662 C C . ILE A 1 214 ? 11.077 -4.308 -26.262 1.00 95.25 214 ILE A C 1
ATOM 1664 O O . ILE A 1 214 ? 11.262 -4.221 -25.054 1.00 95.25 214 ILE A O 1
ATOM 1668 N N . ASP A 1 215 ? 10.906 -5.478 -26.887 1.00 94.19 215 ASP A N 1
ATOM 1669 C CA . ASP A 1 215 ? 10.752 -6.757 -26.180 1.00 94.19 215 ASP A CA 1
ATOM 1670 C C . ASP A 1 215 ? 11.944 -7.061 -25.245 1.00 94.19 215 ASP A C 1
ATOM 1672 O O . ASP A 1 215 ? 11.772 -7.631 -24.171 1.00 94.19 215 ASP A O 1
ATOM 1676 N N . PHE A 1 216 ? 13.166 -6.670 -25.633 1.00 96.75 216 PHE A N 1
ATOM 1677 C CA . PHE A 1 216 ? 14.371 -6.847 -24.815 1.00 96.75 216 PHE A CA 1
ATOM 1678 C C . PHE A 1 216 ? 14.371 -5.972 -23.551 1.00 96.75 216 PHE A C 1
ATOM 1680 O O . PHE A 1 216 ? 14.792 -6.427 -22.482 1.00 96.75 216 PHE A O 1
ATOM 1687 N N . ALA A 1 217 ? 13.946 -4.712 -23.671 1.00 97.38 217 ALA A N 1
ATOM 1688 C CA . ALA A 1 217 ? 13.966 -3.757 -22.567 1.00 97.38 217 ALA A CA 1
ATOM 1689 C C . ALA A 1 217 ? 12.689 -3.741 -21.724 1.00 97.38 217 ALA A C 1
ATOM 1691 O O . ALA A 1 217 ? 12.734 -3.190 -20.627 1.00 97.38 217 ALA A O 1
ATOM 1692 N N . THR A 1 218 ? 11.596 -4.352 -22.180 1.00 97.25 218 THR A N 1
ATOM 1693 C CA . THR A 1 218 ? 10.407 -4.553 -21.350 1.00 97.25 218 THR A CA 1
ATOM 1694 C C . THR A 1 218 ? 10.732 -5.433 -20.138 1.00 97.25 218 THR A C 1
ATOM 1696 O O . THR A 1 218 ? 11.433 -6.445 -20.240 1.00 97.25 218 THR A O 1
ATOM 1699 N N . ILE A 1 219 ? 10.225 -5.020 -18.982 1.00 96.38 219 ILE A N 1
ATOM 1700 C CA . ILE A 1 219 ? 10.318 -5.718 -17.698 1.00 96.38 219 ILE A CA 1
ATOM 1701 C C . ILE A 1 219 ? 8.924 -5.909 -17.104 1.00 96.38 219 ILE A C 1
ATOM 1703 O O . ILE A 1 219 ? 7.990 -5.207 -17.483 1.00 96.38 219 ILE A O 1
ATOM 1707 N N . HIS A 1 220 ? 8.825 -6.844 -16.161 1.00 96.06 220 HIS A N 1
ATOM 1708 C CA . HIS A 1 220 ? 7.643 -7.120 -15.346 1.00 96.06 220 HIS A CA 1
ATOM 1709 C C . HIS A 1 220 ? 8.081 -7.070 -13.883 1.00 96.06 220 HIS A C 1
ATOM 1711 O O . HIS A 1 220 ? 8.452 -8.099 -13.318 1.00 96.06 220 HIS A O 1
ATOM 1717 N N . ALA A 1 221 ? 8.160 -5.862 -13.322 1.00 94.00 221 ALA A N 1
ATOM 1718 C CA . ALA A 1 221 ? 8.618 -5.658 -11.952 1.00 94.00 221 ALA A CA 1
ATOM 1719 C C . ALA A 1 221 ? 7.496 -6.028 -10.982 1.00 94.00 221 ALA A C 1
ATOM 1721 O O . ALA A 1 221 ? 6.349 -5.614 -11.166 1.00 94.00 221 ALA A O 1
ATOM 1722 N N . ARG A 1 222 ? 7.814 -6.835 -9.969 1.00 94.88 222 ARG A N 1
ATOM 1723 C CA . ARG A 1 222 ? 6.836 -7.418 -9.057 1.00 94.88 222 ARG A CA 1
ATOM 1724 C C . ARG A 1 222 ? 7.143 -7.097 -7.599 1.00 94.88 222 ARG A C 1
ATOM 1726 O O . ARG A 1 222 ? 8.023 -7.691 -6.974 1.00 94.88 222 ARG A O 1
ATOM 1733 N N . ASP A 1 223 ? 6.299 -6.261 -7.013 1.00 92.94 223 ASP A N 1
ATOM 1734 C CA . ASP A 1 223 ? 6.384 -5.872 -5.613 1.00 92.94 223 ASP A CA 1
ATOM 1735 C C . ASP A 1 223 ? 5.478 -6.742 -4.733 1.00 92.94 223 ASP A C 1
ATOM 1737 O O . ASP A 1 223 ? 4.352 -7.099 -5.095 1.00 92.94 223 ASP A O 1
ATOM 1741 N N . LEU A 1 224 ? 5.979 -7.080 -3.541 1.00 95.19 224 LEU A N 1
ATOM 1742 C CA . LEU A 1 224 ? 5.272 -7.893 -2.552 1.00 95.19 224 LEU A CA 1
ATOM 1743 C C . LEU A 1 224 ? 5.122 -7.128 -1.239 1.00 95.19 224 LEU A C 1
ATOM 1745 O O . LEU A 1 224 ? 6.091 -6.918 -0.505 1.00 95.19 224 LEU A O 1
ATOM 1749 N N . ASN A 1 225 ? 3.884 -6.782 -0.906 1.00 94.75 225 ASN A N 1
ATOM 1750 C CA . ASN A 1 225 ? 3.544 -6.000 0.273 1.00 94.75 225 ASN A CA 1
ATOM 1751 C C . ASN A 1 225 ? 2.638 -6.806 1.206 1.00 94.75 225 ASN A C 1
ATOM 1753 O O . ASN A 1 225 ? 1.726 -7.511 0.780 1.00 94.75 225 ASN A O 1
ATOM 1757 N N . THR A 1 226 ? 2.872 -6.731 2.513 1.00 96.56 226 THR A N 1
ATOM 1758 C CA . THR A 1 226 ? 2.059 -7.440 3.504 1.00 96.56 226 THR A CA 1
ATOM 1759 C C . THR A 1 226 ? 1.826 -6.590 4.744 1.00 96.56 226 THR A C 1
ATOM 1761 O O . THR A 1 226 ? 2.772 -6.158 5.404 1.00 96.56 226 THR A O 1
ATOM 1764 N N . SER A 1 227 ? 0.556 -6.434 5.115 1.00 96.56 227 SER A N 1
ATOM 1765 C CA . SER A 1 227 ? 0.117 -5.814 6.366 1.00 96.56 227 SER A CA 1
ATOM 1766 C C . SER A 1 227 ? -0.599 -6.847 7.227 1.00 96.56 227 SER A C 1
ATOM 1768 O O . SER A 1 227 ? -1.488 -7.552 6.750 1.00 96.56 227 SER A O 1
ATOM 1770 N N . LYS A 1 228 ? -0.193 -6.974 8.492 1.00 97.75 228 LYS A N 1
ATOM 1771 C CA . LYS A 1 228 ? -0.743 -7.947 9.447 1.00 97.75 228 LYS A CA 1
ATOM 1772 C C . LYS A 1 228 ? -1.149 -7.251 10.733 1.00 97.75 228 LYS A C 1
ATOM 1774 O O . LYS A 1 228 ? -0.379 -6.460 11.276 1.00 97.75 228 LYS A O 1
ATOM 1779 N N . LEU A 1 229 ? -2.306 -7.635 11.256 1.00 97.69 229 LEU A N 1
ATOM 1780 C CA . LEU A 1 229 ? -2.851 -7.179 12.525 1.00 97.69 229 LEU A CA 1
ATOM 1781 C C . LEU A 1 229 ? -3.328 -8.389 13.328 1.00 97.69 229 LEU A C 1
ATOM 1783 O O . LEU A 1 229 ? -4.177 -9.150 12.871 1.00 97.69 229 LEU A O 1
ATOM 1787 N N . ALA A 1 230 ? -2.793 -8.561 14.530 1.00 98.38 230 ALA A N 1
ATOM 1788 C CA . ALA A 1 230 ? -3.280 -9.538 15.492 1.00 98.38 230 ALA A CA 1
ATOM 1789 C C . ALA A 1 230 ? -3.744 -8.817 16.755 1.00 98.38 230 ALA A C 1
ATOM 1791 O O . ALA A 1 230 ? -2.990 -8.030 17.327 1.00 98.38 230 ALA A O 1
ATOM 1792 N N . THR A 1 231 ? -4.955 -9.119 17.205 1.00 98.44 231 THR A N 1
ATOM 1793 C CA . THR A 1 231 ? -5.581 -8.516 18.377 1.00 98.44 231 THR A CA 1
ATOM 1794 C C . THR A 1 231 ? -6.024 -9.608 19.338 1.00 98.44 231 THR A C 1
ATOM 1796 O O . THR A 1 231 ? -6.590 -10.617 18.924 1.00 98.44 231 THR A O 1
ATOM 1799 N N . LEU A 1 232 ? -5.751 -9.411 20.621 1.00 98.56 232 LEU A N 1
ATOM 1800 C CA . LEU A 1 232 ? -6.311 -10.197 21.712 1.00 98.56 232 LEU A CA 1
ATOM 1801 C C . LEU A 1 232 ? -7.006 -9.237 22.668 1.00 98.56 232 LEU A C 1
ATOM 1803 O O . LEU A 1 232 ? -6.346 -8.364 23.231 1.00 98.56 232 LEU A O 1
ATOM 1807 N N . ASP A 1 233 ? -8.304 -9.408 22.864 1.00 98.19 233 ASP A N 1
ATOM 1808 C CA . ASP A 1 233 ? -9.111 -8.561 23.734 1.00 98.19 233 ASP A CA 1
ATOM 1809 C C . ASP A 1 233 ? -9.855 -9.368 24.801 1.00 98.19 233 ASP A C 1
ATOM 1811 O O . ASP A 1 233 ? -10.133 -10.562 24.656 1.00 98.19 233 ASP A O 1
ATOM 1815 N N . LEU A 1 234 ? -10.117 -8.699 25.921 1.00 98.38 234 LEU A N 1
ATOM 1816 C CA . LEU A 1 234 ? -10.955 -9.188 27.003 1.00 98.38 234 LEU A CA 1
ATOM 1817 C C . LEU A 1 234 ? -11.725 -8.013 27.593 1.00 98.38 234 LEU A C 1
ATOM 1819 O O . LEU A 1 234 ? -11.128 -7.016 27.998 1.00 98.38 234 LEU A O 1
ATOM 1823 N N . ASN A 1 235 ? -13.030 -8.185 27.717 1.00 98.06 235 ASN A N 1
ATOM 1824 C CA . ASN A 1 235 ? -13.968 -7.256 28.313 1.00 98.06 235 ASN A CA 1
ATOM 1825 C C . ASN A 1 235 ? -14.774 -7.971 29.405 1.00 98.06 235 ASN A C 1
ATOM 1827 O O . ASN A 1 235 ? -15.213 -9.108 29.237 1.00 98.06 235 ASN A O 1
ATOM 1831 N N . ILE A 1 236 ? -14.956 -7.306 30.543 1.00 98.06 236 ILE A N 1
ATOM 1832 C CA . ILE A 1 236 ? -15.719 -7.793 31.694 1.00 98.06 236 ILE A CA 1
ATOM 1833 C C . ILE A 1 236 ? -16.607 -6.650 32.176 1.00 98.06 236 ILE A C 1
ATOM 1835 O O . ILE A 1 236 ? -16.130 -5.535 32.385 1.00 98.06 236 ILE A O 1
ATOM 1839 N N . TYR A 1 237 ? -17.896 -6.916 32.375 1.00 97.62 237 TYR A N 1
ATOM 1840 C CA . TYR A 1 237 ? -18.859 -5.866 32.692 1.00 97.62 237 TYR A CA 1
ATOM 1841 C C . TYR A 1 237 ? -19.997 -6.327 33.602 1.00 97.62 237 TYR A C 1
ATOM 1843 O O . TYR A 1 237 ? -20.323 -7.507 33.688 1.00 97.62 237 TYR A O 1
ATOM 1851 N N . THR A 1 238 ? -20.627 -5.369 34.274 1.00 96.44 238 THR A N 1
ATOM 1852 C CA . THR A 1 238 ? -21.854 -5.527 35.060 1.00 96.44 238 THR A CA 1
ATOM 1853 C C . THR A 1 238 ? -22.690 -4.254 34.955 1.00 96.44 238 THR A C 1
ATOM 1855 O O . THR A 1 238 ? -22.148 -3.155 34.836 1.00 96.44 238 THR A O 1
ATOM 1858 N N . THR A 1 239 ? -24.012 -4.382 35.024 1.00 93.50 239 THR A N 1
ATOM 1859 C CA . THR A 1 239 ? -24.939 -3.243 35.169 1.00 93.50 239 THR A CA 1
ATOM 1860 C C . THR A 1 239 ? -25.347 -3.001 36.622 1.00 93.50 239 THR A C 1
ATOM 1862 O O . THR A 1 239 ? -26.134 -2.103 36.897 1.00 93.50 239 THR A O 1
ATOM 1865 N N . ASP A 1 240 ? -24.860 -3.836 37.538 1.00 92.94 240 ASP A N 1
ATOM 1866 C CA . ASP A 1 240 ? -25.246 -3.858 38.944 1.00 92.94 240 ASP A CA 1
ATOM 1867 C C . ASP A 1 240 ? -24.012 -4.153 39.810 1.00 92.94 240 ASP A C 1
ATOM 1869 O O . ASP A 1 240 ? -23.818 -5.247 40.348 1.00 92.94 240 ASP A O 1
ATOM 1873 N N . LEU A 1 241 ? -23.076 -3.201 39.824 1.00 93.88 241 LEU A N 1
ATOM 1874 C CA . LEU A 1 241 ? -21.899 -3.242 40.691 1.00 93.88 241 LEU A CA 1
ATOM 1875 C C . LEU A 1 241 ? -22.302 -3.005 42.153 1.00 93.88 241 LEU A C 1
ATOM 1877 O O . LEU A 1 241 ? -21.805 -3.674 43.058 1.00 93.88 241 LEU A O 1
ATOM 1881 N N . PHE A 1 242 ? -23.183 -2.026 42.358 1.00 93.31 242 PHE A N 1
ATOM 1882 C CA . PHE A 1 242 ? -23.899 -1.743 43.595 1.00 93.31 242 PHE A CA 1
ATOM 1883 C C . PHE A 1 242 ? -25.129 -0.881 43.289 1.00 93.31 242 PHE A C 1
ATOM 1885 O O . PHE A 1 242 ? -25.158 -0.145 42.298 1.00 93.31 242 PHE A O 1
ATOM 1892 N N . ASP A 1 243 ? -26.112 -0.924 44.183 1.00 93.69 243 ASP A N 1
ATOM 1893 C CA . ASP A 1 243 ? -27.367 -0.198 44.032 1.00 93.69 243 ASP A CA 1
ATOM 1894 C C . ASP A 1 243 ? -27.289 1.251 44.527 1.00 93.69 243 ASP A C 1
ATOM 1896 O O . ASP A 1 243 ? -26.834 1.542 45.638 1.00 93.69 243 ASP A O 1
ATOM 1900 N N . LEU A 1 244 ? -27.840 2.163 43.728 1.00 94.12 244 LEU A N 1
ATOM 1901 C CA . LEU A 1 244 ? -28.272 3.491 44.152 1.00 94.12 244 LEU A CA 1
ATOM 1902 C C . LEU A 1 244 ? -29.803 3.558 44.158 1.00 94.12 244 LEU A C 1
ATOM 1904 O O . LEU A 1 244 ? -30.489 2.741 43.548 1.00 94.12 244 LEU A O 1
ATOM 1908 N N . SER A 1 245 ? -30.367 4.587 44.795 1.00 91.44 245 SER A N 1
ATOM 1909 C CA . SER A 1 245 ? -31.822 4.822 44.789 1.00 91.44 245 SER A CA 1
ATOM 1910 C C . SER A 1 245 ? -32.412 4.973 43.381 1.00 91.44 245 SER A C 1
ATOM 1912 O O . SER A 1 245 ? -33.604 4.739 43.183 1.00 91.44 245 SER A O 1
ATOM 1914 N N . ALA A 1 246 ? -31.582 5.361 42.411 1.00 93.00 246 ALA A N 1
ATOM 1915 C CA . ALA A 1 246 ? -31.955 5.519 41.015 1.00 93.00 246 ALA A CA 1
ATOM 1916 C C . ALA A 1 246 ? -31.770 4.246 40.165 1.00 93.00 246 ALA A C 1
ATOM 1918 O O . ALA A 1 246 ? -32.318 4.191 39.067 1.00 93.00 246 ALA A O 1
ATOM 1919 N N . GLY A 1 247 ? -31.046 3.232 40.648 1.00 94.25 247 GLY A N 1
ATOM 1920 C CA . GLY A 1 247 ? -30.729 2.004 39.911 1.00 94.25 247 GLY A CA 1
ATOM 1921 C C . GLY A 1 247 ? -29.305 1.504 40.172 1.00 94.25 247 GLY A C 1
ATOM 1922 O O . GLY A 1 247 ? -28.544 2.139 40.904 1.00 94.25 247 GLY A O 1
ATOM 1923 N N . GLY A 1 248 ? -28.950 0.372 39.561 1.00 95.31 248 GLY A N 1
ATOM 1924 C CA . GLY A 1 248 ? -27.614 -0.220 39.659 1.00 95.31 248 GLY A CA 1
ATOM 1925 C C . GLY A 1 248 ? -26.547 0.613 38.945 1.00 95.31 248 GLY A C 1
ATOM 1926 O O . GLY A 1 248 ? -26.775 1.146 37.856 1.00 95.31 248 GLY A O 1
ATOM 1927 N N . VAL A 1 249 ? -25.374 0.740 39.564 1.00 96.81 249 VAL A N 1
ATOM 1928 C CA . VAL A 1 249 ? -24.194 1.347 38.937 1.00 96.81 249 VAL A CA 1
ATOM 1929 C C . VAL A 1 249 ? -23.548 0.339 37.998 1.00 96.81 249 VAL A C 1
ATOM 1931 O O . VAL A 1 249 ? -23.175 -0.759 38.410 1.00 96.81 249 VAL A O 1
ATOM 1934 N N . GLY A 1 250 ? -23.373 0.730 36.740 1.00 97.19 250 GLY A N 1
ATOM 1935 C CA . GLY A 1 250 ? -22.664 -0.068 35.750 1.00 97.19 250 GLY A CA 1
ATOM 1936 C C . GLY A 1 250 ? -21.152 0.111 35.846 1.00 97.19 250 GLY A C 1
ATOM 1937 O O . GLY A 1 250 ? -20.662 1.206 36.133 1.00 97.19 250 GLY A O 1
ATOM 1938 N N . LEU A 1 251 ? -20.409 -0.954 35.560 1.00 97.69 251 LEU A N 1
ATOM 1939 C CA . LEU A 1 251 ? -18.959 -0.936 35.392 1.00 97.69 251 LEU A CA 1
ATOM 1940 C C . LEU A 1 251 ? -18.575 -1.909 34.280 1.00 97.69 251 LEU A C 1
ATOM 1942 O O . LEU A 1 251 ? -18.986 -3.066 34.311 1.00 97.69 251 LEU A O 1
ATOM 1946 N N . ALA A 1 252 ? -17.753 -1.453 33.346 1.00 98.06 252 ALA A N 1
ATOM 1947 C CA . ALA A 1 252 ? -17.074 -2.288 32.369 1.00 98.06 252 ALA A CA 1
ATOM 1948 C C . ALA A 1 252 ? -15.578 -1.986 32.407 1.00 98.06 252 ALA A C 1
ATOM 1950 O O . ALA A 1 252 ? -15.167 -0.842 32.598 1.00 98.06 252 ALA A O 1
ATOM 1951 N N . PHE A 1 253 ? -14.755 -3.010 32.250 1.00 98.44 253 PHE A N 1
ATOM 1952 C CA . PHE A 1 253 ? -13.317 -2.855 32.114 1.00 98.44 253 PHE A CA 1
ATOM 1953 C C . PHE A 1 253 ? -12.755 -3.953 31.230 1.00 98.44 253 PHE A C 1
ATOM 1955 O O . PHE A 1 253 ? -13.300 -5.053 31.136 1.00 98.44 253 PHE A O 1
ATOM 1962 N N . GLY A 1 254 ? -11.633 -3.656 30.599 1.00 98.44 254 GLY A N 1
ATOM 1963 C CA . GLY A 1 254 ? -11.029 -4.589 29.677 1.00 98.44 254 GLY A CA 1
ATOM 1964 C C . GLY A 1 254 ? -9.620 -4.209 29.292 1.00 98.44 254 GLY A C 1
ATOM 1965 O O . GLY A 1 254 ? -9.078 -3.179 29.703 1.00 98.44 254 GLY A O 1
ATOM 1966 N N . GLY A 1 255 ? -9.025 -5.084 28.498 1.00 98.44 255 GLY A N 1
ATOM 1967 C CA . GLY A 1 255 ? -7.702 -4.891 27.948 1.00 98.44 255 GLY A CA 1
ATOM 1968 C C . GLY A 1 255 ? -7.623 -5.399 26.523 1.00 98.44 255 GLY A C 1
ATOM 1969 O O . GLY A 1 255 ? -8.354 -6.307 26.134 1.00 98.44 255 GLY A O 1
ATOM 1970 N N . VAL A 1 256 ? -6.723 -4.796 25.756 1.00 98.06 256 VAL A N 1
ATOM 1971 C CA . VAL A 1 256 ? -6.448 -5.170 24.373 1.00 98.06 256 VAL A CA 1
ATOM 1972 C C . VAL A 1 256 ? -4.940 -5.249 24.188 1.00 98.06 256 VAL A C 1
ATOM 1974 O O . VAL A 1 256 ? -4.207 -4.361 24.616 1.00 98.06 256 VAL A O 1
ATOM 1977 N N . PHE A 1 257 ? -4.472 -6.312 23.553 1.00 98.06 257 PHE A N 1
ATOM 1978 C CA . PHE A 1 257 ? -3.120 -6.419 23.031 1.00 98.06 257 PHE A CA 1
ATOM 1979 C C . PHE A 1 257 ? -3.186 -6.429 21.511 1.00 98.06 257 PHE A C 1
ATOM 1981 O O . PHE A 1 257 ? -3.928 -7.224 20.933 1.00 98.06 257 PHE A O 1
ATOM 1988 N N . ILE A 1 258 ? -2.395 -5.575 20.872 1.00 97.38 258 ILE A N 1
ATOM 1989 C CA . ILE A 1 258 ? -2.319 -5.470 19.419 1.00 97.38 258 ILE A CA 1
ATOM 1990 C C . ILE A 1 258 ? -0.878 -5.711 18.978 1.00 97.38 258 ILE A C 1
ATOM 1992 O O . ILE A 1 258 ? 0.073 -5.197 19.570 1.00 97.38 258 ILE A O 1
ATOM 1996 N N . ARG A 1 259 ? -0.710 -6.495 17.914 1.00 97.38 259 ARG A N 1
ATOM 1997 C CA . ARG A 1 259 ? 0.544 -6.634 17.181 1.00 97.38 259 ARG A CA 1
ATOM 1998 C C . ARG A 1 259 ? 0.315 -6.311 15.714 1.00 97.38 259 ARG A C 1
ATOM 2000 O O . ARG A 1 259 ? -0.428 -7.013 15.035 1.00 97.38 259 ARG A O 1
ATOM 2007 N N . GLU A 1 260 ? 1.040 -5.316 15.234 1.00 96.19 260 GLU A N 1
ATOM 2008 C CA . GLU A 1 260 ? 1.064 -4.907 13.835 1.00 96.19 260 GLU A CA 1
ATOM 2009 C C . GLU A 1 260 ? 2.388 -5.304 13.188 1.00 96.19 260 GLU A C 1
ATOM 2011 O O . GLU A 1 260 ? 3.445 -5.344 13.830 1.00 96.19 260 GLU A O 1
ATOM 2016 N N . THR A 1 261 ? 2.352 -5.631 11.903 1.00 96.31 261 THR A N 1
ATOM 2017 C CA . THR A 1 261 ? 3.546 -5.884 11.093 1.00 96.31 261 THR A CA 1
ATOM 2018 C C . THR A 1 261 ? 3.308 -5.372 9.684 1.00 96.31 261 THR A C 1
ATOM 2020 O O . THR A 1 261 ? 2.282 -5.683 9.088 1.00 96.31 261 THR A O 1
ATOM 2023 N N . LEU A 1 262 ? 4.277 -4.625 9.167 1.00 95.25 262 LEU A N 1
ATOM 2024 C CA . LEU A 1 262 ? 4.318 -4.128 7.800 1.00 95.25 262 LEU A CA 1
ATOM 2025 C C . LEU A 1 262 ? 5.589 -4.661 7.140 1.00 95.25 262 LEU A C 1
ATOM 2027 O O . LEU A 1 262 ? 6.681 -4.585 7.712 1.00 95.25 262 LEU A O 1
ATOM 2031 N N . THR A 1 263 ? 5.448 -5.251 5.963 1.00 95.56 263 THR A N 1
ATOM 2032 C CA . THR A 1 263 ? 6.566 -5.638 5.106 1.00 95.56 263 THR A CA 1
ATOM 2033 C C . THR A 1 263 ? 6.298 -5.133 3.705 1.00 95.56 263 THR A C 1
ATOM 2035 O O . THR A 1 263 ? 5.242 -5.423 3.159 1.00 95.56 263 THR A O 1
ATOM 2038 N N . GLU A 1 264 ? 7.255 -4.414 3.144 1.00 93.06 264 GLU A N 1
ATOM 2039 C CA . GLU A 1 264 ? 7.247 -3.992 1.747 1.00 93.06 264 GLU A CA 1
ATOM 2040 C C . GLU A 1 264 ? 8.529 -4.522 1.119 1.00 93.06 264 GLU A C 1
ATOM 2042 O O . GLU A 1 264 ? 9.620 -4.371 1.683 1.00 93.06 264 GLU A O 1
ATOM 2047 N N . ASN A 1 265 ? 8.393 -5.232 0.009 1.00 93.75 265 ASN A N 1
ATOM 2048 C CA . ASN A 1 265 ? 9.497 -5.881 -0.674 1.00 93.75 265 ASN A CA 1
ATOM 2049 C C . ASN A 1 265 ? 9.415 -5.546 -2.165 1.00 93.75 265 ASN A C 1
ATOM 2051 O O . ASN A 1 265 ? 8.808 -6.322 -2.908 1.00 93.75 265 ASN A O 1
ATOM 2055 N N . PRO A 1 266 ? 9.991 -4.401 -2.567 1.00 91.75 266 PRO A N 1
ATOM 2056 C CA . PRO A 1 266 ? 10.008 -3.994 -3.959 1.00 91.75 266 PRO A CA 1
ATOM 2057 C C . PRO A 1 266 ? 10.970 -4.860 -4.780 1.00 91.75 266 PRO A C 1
ATOM 2059 O O . PRO A 1 266 ? 11.936 -5.409 -4.227 1.00 91.75 266 PRO A O 1
ATOM 2062 N N . ASP A 1 267 ? 10.720 -4.955 -6.084 1.00 92.94 267 ASP A N 1
ATOM 2063 C CA . ASP A 1 267 ? 11.575 -5.681 -7.023 1.00 92.94 267 ASP A CA 1
ATOM 2064 C C . ASP A 1 267 ? 13.002 -5.087 -7.098 1.00 92.94 267 ASP A C 1
ATOM 2066 O O . ASP A 1 267 ? 13.277 -3.934 -6.732 1.00 92.94 267 ASP A O 1
ATOM 2070 N N . ASP A 1 268 ? 13.958 -5.896 -7.551 1.00 91.44 268 ASP A N 1
ATOM 2071 C CA . ASP A 1 268 ? 15.345 -5.498 -7.736 1.00 91.44 268 ASP A CA 1
ATOM 2072 C C . ASP A 1 268 ? 15.474 -4.369 -8.770 1.00 91.44 268 ASP A C 1
ATOM 2074 O O . ASP A 1 268 ? 16.350 -3.515 -8.612 1.00 91.44 268 ASP A O 1
ATOM 2078 N N . GLU A 1 269 ? 14.604 -4.306 -9.778 1.00 91.06 269 GLU A N 1
ATOM 2079 C CA . GLU A 1 269 ? 14.521 -3.222 -10.759 1.00 91.06 269 GLU A CA 1
ATOM 2080 C C . GLU A 1 269 ? 14.310 -1.869 -10.059 1.00 91.06 269 GLU A C 1
ATOM 2082 O O . GLU A 1 269 ? 15.116 -0.947 -10.238 1.00 91.06 269 GLU A O 1
ATOM 2087 N N . HIS A 1 270 ? 13.336 -1.771 -9.151 1.00 86.50 270 HIS A N 1
ATOM 2088 C CA . HIS A 1 270 ? 13.114 -0.581 -8.326 1.00 86.50 270 HIS A CA 1
ATOM 2089 C C . HIS A 1 270 ? 14.325 -0.268 -7.438 1.00 86.50 270 HIS A C 1
ATOM 2091 O O . HIS A 1 270 ? 14.809 0.868 -7.380 1.00 86.50 270 HIS A O 1
ATOM 2097 N N . ARG A 1 271 ? 14.905 -1.284 -6.787 1.00 84.88 271 ARG A N 1
ATOM 2098 C CA . ARG A 1 271 ? 16.081 -1.108 -5.916 1.00 84.88 271 ARG A CA 1
ATOM 2099 C C . ARG A 1 271 ? 17.325 -0.640 -6.667 1.00 84.88 271 ARG A C 1
ATOM 2101 O O . ARG A 1 271 ? 18.161 0.058 -6.084 1.00 84.88 271 ARG A O 1
ATOM 2108 N N . ASN A 1 272 ? 17.471 -1.025 -7.930 1.00 91.06 272 ASN A N 1
ATOM 2109 C CA . ASN A 1 272 ? 18.625 -0.718 -8.773 1.00 91.06 272 ASN A CA 1
ATOM 2110 C C . ASN A 1 272 ? 18.414 0.517 -9.658 1.00 91.06 272 ASN A C 1
ATOM 2112 O O . ASN A 1 272 ? 19.334 0.881 -10.394 1.00 91.06 272 ASN A O 1
ATOM 2116 N N . LYS A 1 273 ? 17.268 1.206 -9.528 1.00 92.06 273 LYS A N 1
ATOM 2117 C CA . LYS A 1 273 ? 16.884 2.361 -10.361 1.00 92.06 273 LYS A CA 1
ATOM 2118 C C . LYS A 1 273 ? 16.752 1.991 -11.836 1.00 92.06 273 LYS A C 1
ATOM 2120 O O . LYS A 1 273 ? 17.090 2.778 -12.719 1.00 92.06 273 LYS A O 1
ATOM 2125 N N . ASP A 1 274 ? 16.335 0.762 -12.082 1.00 94.81 274 ASP A N 1
ATOM 2126 C CA . ASP A 1 274 ? 16.289 0.147 -13.395 1.00 94.81 274 ASP A CA 1
ATOM 2127 C C . ASP A 1 274 ? 14.866 0.106 -13.956 1.00 94.81 274 ASP A C 1
ATOM 2129 O O . ASP A 1 274 ? 14.576 -0.725 -14.797 1.00 94.81 274 ASP A O 1
ATOM 2133 N N . GLU A 1 275 ? 13.988 1.011 -13.525 1.00 93.94 275 GLU A N 1
ATOM 2134 C CA . GLU A 1 275 ? 12.645 1.181 -14.078 1.00 93.94 275 GLU A CA 1
ATOM 2135 C C . GLU A 1 275 ? 12.417 2.641 -14.482 1.00 93.94 275 GLU A C 1
ATOM 2137 O O . GLU A 1 275 ? 12.773 3.583 -13.765 1.00 93.94 275 GLU A O 1
ATOM 2142 N N . VAL A 1 276 ? 11.869 2.851 -15.679 1.00 92.94 276 VAL A N 1
ATOM 2143 C CA . VAL A 1 276 ? 11.660 4.190 -16.231 1.00 92.94 276 VAL A CA 1
ATOM 2144 C C . VAL A 1 276 ? 10.611 4.961 -15.437 1.00 92.94 276 VAL A C 1
ATOM 2146 O O . VAL A 1 276 ? 9.450 4.592 -15.359 1.00 92.94 276 VAL A O 1
ATOM 2149 N N . GLY A 1 277 ? 10.998 6.136 -14.936 1.00 85.38 277 GLY A N 1
ATOM 2150 C CA . GLY A 1 277 ? 10.065 7.041 -14.261 1.00 85.38 277 GLY A CA 1
ATOM 2151 C C . GLY A 1 277 ? 9.679 6.603 -12.847 1.00 85.38 277 GLY A C 1
ATOM 2152 O O . GLY A 1 277 ? 8.898 7.310 -12.209 1.00 85.38 277 GLY A O 1
ATOM 2153 N N . VAL A 1 278 ? 10.271 5.519 -12.338 1.00 85.38 278 VAL A N 1
ATOM 2154 C CA . VAL A 1 278 ? 10.126 5.064 -10.953 1.00 85.38 278 VAL A CA 1
ATOM 2155 C C . VAL A 1 278 ? 11.426 5.306 -10.187 1.00 85.38 278 VAL A C 1
ATOM 2157 O O . VAL A 1 278 ? 12.536 5.121 -10.695 1.00 85.38 278 VAL A O 1
ATOM 2160 N N . GLY A 1 279 ? 11.285 5.843 -8.975 1.00 81.50 279 GLY A N 1
ATOM 2161 C CA . GLY A 1 279 ? 12.411 6.164 -8.107 1.00 81.50 279 GLY A CA 1
ATOM 2162 C C . GLY A 1 279 ? 12.937 4.927 -7.388 1.00 81.50 279 GLY A C 1
ATOM 2163 O O . GLY A 1 279 ? 12.290 3.890 -7.348 1.00 81.50 279 GLY A O 1
ATOM 2164 N N . GLN A 1 280 ? 14.118 5.047 -6.784 1.00 86.62 280 GLN A N 1
ATOM 2165 C CA . GLN A 1 280 ? 14.661 3.966 -5.971 1.00 86.62 280 GLN A CA 1
ATOM 2166 C C . GLN A 1 280 ? 13.769 3.663 -4.765 1.00 86.62 280 GLN A C 1
ATOM 2168 O O . GLN A 1 280 ? 13.576 4.527 -3.906 1.00 86.62 280 GLN A O 1
ATOM 2173 N N . GLU A 1 281 ? 13.348 2.410 -4.648 1.00 85.88 281 GLU A N 1
ATOM 2174 C CA . GLU A 1 281 ? 12.617 1.910 -3.487 1.00 85.88 281 GLU A CA 1
ATOM 2175 C C . GLU A 1 281 ? 13.483 0.965 -2.651 1.00 85.88 281 GLU A C 1
ATOM 2177 O O . GLU A 1 281 ? 14.437 0.348 -3.137 1.00 85.88 281 GLU A O 1
ATOM 2182 N N . PHE A 1 282 ? 13.179 0.872 -1.357 1.00 87.88 282 PHE A N 1
ATOM 2183 C CA . PHE A 1 282 ? 13.918 0.031 -0.423 1.00 87.88 282 PHE A CA 1
ATOM 2184 C C . PHE A 1 282 ? 12.960 -0.831 0.392 1.00 87.88 282 PHE A C 1
ATOM 2186 O O . PHE A 1 282 ? 11.904 -0.348 0.794 1.00 87.88 282 PHE A O 1
ATOM 2193 N N . PRO A 1 283 ? 13.341 -2.082 0.699 1.00 90.94 283 PRO A N 1
ATOM 2194 C CA . PRO A 1 283 ? 12.493 -2.962 1.479 1.00 90.94 283 PRO A CA 1
ATOM 2195 C C . PRO A 1 283 ? 12.286 -2.419 2.893 1.00 90.94 283 PRO A C 1
ATOM 2197 O O . PRO A 1 283 ? 13.242 -2.049 3.584 1.00 90.94 283 PRO A O 1
ATOM 2200 N N . ILE A 1 284 ? 11.039 -2.450 3.350 1.00 91.31 284 ILE A N 1
ATOM 2201 C CA . ILE A 1 284 ? 10.633 -2.014 4.685 1.00 91.31 284 ILE A CA 1
ATOM 2202 C C . ILE A 1 284 ? 10.199 -3.233 5.489 1.00 91.31 284 ILE A C 1
ATOM 2204 O O . ILE A 1 284 ? 9.461 -4.095 5.019 1.00 91.31 284 ILE A O 1
ATOM 2208 N N . LYS A 1 285 ? 10.667 -3.313 6.736 1.00 94.06 285 LYS A N 1
ATOM 2209 C CA . LYS A 1 285 ? 10.199 -4.288 7.727 1.00 94.06 285 LYS A CA 1
ATOM 2210 C C . LYS A 1 285 ? 9.991 -3.572 9.047 1.00 94.06 285 LYS A C 1
ATOM 2212 O O . LYS A 1 285 ? 10.955 -3.258 9.742 1.00 94.06 285 LYS A O 1
ATOM 2217 N N . ALA A 1 286 ? 8.732 -3.334 9.387 1.00 93.88 286 ALA A N 1
ATOM 2218 C CA . ALA A 1 286 ? 8.338 -2.618 10.588 1.00 93.88 286 ALA A CA 1
ATOM 2219 C C . ALA A 1 286 ? 7.309 -3.414 11.393 1.00 93.88 286 ALA A C 1
ATOM 2221 O O . ALA A 1 286 ? 6.576 -4.256 10.870 1.00 93.88 286 ALA A O 1
ATOM 2222 N N . GLY A 1 287 ? 7.245 -3.153 12.694 1.00 94.31 287 GLY A N 1
ATOM 2223 C CA . GLY A 1 287 ? 6.259 -3.771 13.564 1.00 94.31 287 GLY A CA 1
ATOM 2224 C C . GLY A 1 287 ? 6.051 -2.968 14.833 1.00 94.31 287 GLY A C 1
ATOM 2225 O O . GLY A 1 287 ? 6.967 -2.303 15.317 1.00 94.31 287 GLY A O 1
ATOM 2226 N N . ARG A 1 288 ? 4.843 -3.064 15.382 1.00 94.75 288 ARG A N 1
ATOM 2227 C CA . ARG A 1 288 ? 4.446 -2.391 16.618 1.00 94.75 288 ARG A CA 1
ATOM 2228 C C . ARG A 1 288 ? 3.690 -3.351 17.519 1.00 94.75 288 ARG A C 1
ATOM 2230 O O . ARG A 1 288 ? 2.991 -4.251 17.052 1.00 94.75 288 ARG A O 1
ATOM 2237 N N . LYS A 1 289 ? 3.888 -3.184 18.823 1.00 96.06 289 LYS A N 1
ATOM 2238 C CA . LYS A 1 289 ? 3.104 -3.846 19.861 1.00 96.06 289 LYS A CA 1
ATOM 2239 C C . LYS A 1 289 ? 2.479 -2.777 20.734 1.00 96.06 289 LYS A C 1
ATOM 2241 O O . LYS A 1 289 ? 3.193 -1.894 21.208 1.00 96.06 289 LYS A O 1
ATOM 2246 N N . GLU A 1 290 ? 1.188 -2.910 20.965 1.00 95.56 290 GLU A N 1
ATOM 2247 C CA . GLU A 1 290 ? 0.399 -1.998 21.779 1.00 95.56 290 GLU A CA 1
ATOM 2248 C C . GLU A 1 290 ? -0.334 -2.788 22.862 1.00 95.56 290 GLU A C 1
ATOM 2250 O O . GLU A 1 290 ? -0.809 -3.906 22.636 1.00 95.56 290 GLU A O 1
ATOM 2255 N N . TYR A 1 291 ? -0.415 -2.193 24.046 1.00 95.88 291 TYR A N 1
ATOM 2256 C CA . TYR A 1 291 ? -1.245 -2.670 25.142 1.00 95.88 291 TYR A CA 1
ATOM 2257 C C . TYR A 1 291 ? -2.176 -1.547 25.552 1.00 95.88 291 TYR A C 1
ATOM 2259 O O . TYR A 1 291 ? -1.717 -0.444 25.846 1.00 95.88 291 TYR A O 1
ATOM 2267 N N . ALA A 1 292 ? -3.459 -1.856 25.641 1.00 97.00 292 ALA A N 1
ATOM 2268 C CA . ALA A 1 292 ? -4.467 -0.931 26.102 1.00 97.00 292 ALA A CA 1
ATOM 2269 C C . ALA A 1 292 ? -5.241 -1.511 27.280 1.00 97.00 292 ALA A C 1
ATOM 2271 O O . ALA A 1 292 ? -5.544 -2.702 27.307 1.00 97.00 292 ALA A O 1
ATOM 2272 N N . PHE A 1 293 ? -5.608 -0.653 28.224 1.00 98.19 293 PHE A N 1
ATOM 2273 C CA . PHE A 1 293 ? -6.505 -0.974 29.328 1.00 98.19 293 PHE A CA 1
ATOM 2274 C C . PHE A 1 293 ? -7.547 0.122 29.449 1.00 98.19 293 PHE A C 1
ATOM 2276 O O . PHE A 1 293 ? -7.223 1.304 29.341 1.00 98.19 293 PHE A O 1
ATOM 2283 N N . TYR A 1 294 ? -8.794 -0.250 29.696 1.00 98.19 294 TYR A N 1
ATOM 2284 C CA . TYR A 1 294 ? -9.861 0.720 29.884 1.00 98.19 294 TYR A CA 1
ATOM 2285 C C . TYR A 1 294 ? -10.777 0.320 31.029 1.00 98.19 294 TYR A C 1
ATOM 2287 O O . TYR A 1 294 ? -10.904 -0.855 31.375 1.00 98.19 294 TYR A O 1
ATOM 2295 N N . ALA A 1 295 ? -11.430 1.326 31.596 1.00 98.62 295 ALA A N 1
ATOM 2296 C CA . ALA A 1 295 ? -12.542 1.152 32.509 1.00 98.62 295 ALA A CA 1
ATOM 2297 C C . ALA A 1 295 ? -13.556 2.271 32.286 1.00 98.62 295 ALA A C 1
ATOM 2299 O O . ALA A 1 295 ? -13.180 3.425 32.067 1.00 98.62 295 ALA A O 1
ATOM 2300 N N . GLU A 1 296 ? -14.834 1.936 32.366 1.00 98.25 296 GLU A N 1
ATOM 2301 C CA . GLU A 1 296 ? -15.942 2.872 32.258 1.00 98.25 296 GLU A CA 1
ATOM 2302 C C . GLU A 1 296 ? -17.062 2.514 33.230 1.00 98.25 296 GLU A C 1
ATOM 2304 O O . GLU A 1 296 ? -17.313 1.351 33.531 1.00 98.25 296 GLU A O 1
ATOM 2309 N N . THR A 1 297 ? -17.741 3.531 33.740 1.00 98.31 297 THR A N 1
ATOM 2310 C CA . THR A 1 297 ? -18.839 3.395 34.686 1.00 98.31 297 THR A CA 1
ATOM 2311 C C . THR A 1 297 ? -20.009 4.268 34.272 1.00 98.31 297 THR A C 1
ATOM 2313 O O . THR A 1 297 ? -19.831 5.355 33.712 1.00 98.31 297 THR A O 1
ATOM 2316 N N . LEU A 1 298 ? -21.212 3.785 34.573 1.00 97.94 298 LEU A N 1
ATOM 2317 C CA . LEU A 1 298 ? -22.461 4.510 34.404 1.00 97.94 298 LEU A CA 1
ATOM 2318 C C . LEU A 1 298 ? -23.159 4.596 35.758 1.00 97.94 298 LEU A C 1
ATOM 2320 O O . LEU A 1 298 ? -23.434 3.582 36.394 1.00 97.94 298 LEU A O 1
ATOM 2324 N N . ILE A 1 299 ? -23.434 5.820 36.196 1.00 97.69 299 ILE A N 1
ATOM 2325 C CA . ILE A 1 299 ? -23.928 6.136 37.532 1.00 97.69 299 ILE A CA 1
ATOM 2326 C C . ILE A 1 299 ? -25.311 6.785 37.396 1.00 97.69 299 ILE A C 1
ATOM 2328 O O . ILE A 1 299 ? -25.395 7.963 37.022 1.00 97.69 299 ILE A O 1
ATOM 2332 N N . PRO A 1 300 ? -26.403 6.062 37.698 1.00 97.12 300 PRO A N 1
ATOM 2333 C CA . PRO A 1 300 ? -27.733 6.653 37.740 1.00 97.12 300 PRO A CA 1
ATOM 2334 C C . PRO A 1 300 ? -27.895 7.496 39.014 1.00 97.12 300 PRO A C 1
ATOM 2336 O O . PRO A 1 300 ? -27.677 7.020 40.126 1.00 97.12 300 PRO A O 1
ATOM 2339 N N . ILE A 1 301 ? -28.283 8.764 38.864 1.00 96.88 301 ILE A N 1
ATOM 2340 C CA . ILE A 1 301 ? -28.484 9.716 39.972 1.00 96.88 301 ILE A CA 1
ATOM 2341 C C . ILE A 1 301 ? -29.964 9.903 40.281 1.00 96.88 301 ILE A C 1
ATOM 2343 O O . ILE A 1 301 ? -30.353 9.940 41.449 1.00 96.88 301 ILE A O 1
ATOM 2347 N N . THR A 1 302 ? -30.797 10.017 39.244 1.00 96.69 302 THR A N 1
ATOM 2348 C CA . THR A 1 302 ? -32.255 10.032 39.391 1.00 96.69 302 THR A CA 1
ATOM 2349 C C . THR A 1 302 ? -32.918 9.096 38.399 1.00 96.69 302 THR A C 1
ATOM 2351 O O . THR A 1 302 ? -32.437 8.896 37.282 1.00 96.69 302 THR A O 1
ATOM 2354 N N . SER A 1 303 ? -34.052 8.540 38.818 1.00 94.81 303 SER A N 1
ATOM 2355 C CA . SER A 1 303 ? -34.902 7.703 37.982 1.00 94.81 303 SER A CA 1
ATOM 2356 C C . SER A 1 303 ? -36.364 8.144 38.063 1.00 94.81 303 SER A C 1
ATOM 2358 O O . SER A 1 303 ? -36.763 8.798 39.039 1.00 94.81 303 SER A O 1
ATOM 2360 N N . PRO A 1 304 ? -37.204 7.727 37.095 1.00 93.50 304 PRO A N 1
ATOM 2361 C CA . PRO A 1 304 ? -38.626 8.065 37.089 1.00 93.50 304 PRO A CA 1
ATOM 2362 C C . PRO A 1 304 ? -39.355 7.654 38.377 1.00 93.50 304 PRO A C 1
ATOM 2364 O O . PRO A 1 304 ? -40.298 8.319 38.811 1.00 93.50 304 PRO A O 1
ATOM 2367 N N . ALA A 1 305 ? -38.892 6.582 39.030 1.00 92.94 305 ALA A N 1
ATOM 2368 C CA . ALA A 1 305 ? -39.461 6.076 40.276 1.00 92.94 305 ALA A CA 1
ATOM 2369 C C . ALA A 1 305 ? -39.297 7.051 41.458 1.00 92.94 305 ALA A C 1
ATOM 2371 O O . ALA A 1 305 ? -40.136 7.065 42.358 1.00 92.94 305 ALA A O 1
ATOM 2372 N N . MET A 1 306 ? -38.262 7.897 41.441 1.00 93.88 306 MET A N 1
ATOM 2373 C CA . MET A 1 306 ? -37.956 8.842 42.522 1.00 93.88 306 MET A CA 1
ATOM 2374 C C . MET A 1 306 ? -38.819 10.112 42.487 1.00 93.88 306 MET A C 1
ATOM 2376 O O . MET A 1 306 ? -38.885 10.824 43.486 1.00 93.88 306 MET A O 1
ATOM 2380 N N . ARG A 1 307 ? -39.486 10.402 41.357 1.00 92.25 307 ARG A N 1
ATOM 2381 C CA . ARG A 1 307 ? -40.382 11.564 41.166 1.00 92.25 307 ARG A CA 1
ATOM 2382 C C . ARG A 1 307 ? -39.740 12.917 41.526 1.00 92.25 307 ARG A C 1
ATOM 2384 O O . ARG A 1 307 ? -40.403 13.784 42.092 1.00 92.25 307 ARG A O 1
ATOM 2391 N N . VAL A 1 308 ? -38.459 13.103 41.196 1.00 93.69 308 VAL A N 1
ATOM 2392 C CA . VAL A 1 308 ? -37.725 14.359 41.436 1.00 93.69 308 VAL A CA 1
ATOM 2393 C C . VAL A 1 308 ? -38.101 15.394 40.362 1.00 93.69 308 VAL A C 1
ATOM 2395 O O . VAL A 1 308 ? -37.826 15.163 39.181 1.00 93.69 308 VAL A O 1
ATOM 2398 N N . PRO A 1 309 ? -38.714 16.541 40.717 1.00 92.19 309 PRO A N 1
ATOM 2399 C CA . PRO A 1 309 ? -39.081 17.565 39.739 1.00 92.19 309 PRO A CA 1
ATOM 2400 C C . PRO A 1 309 ? -37.858 18.104 38.987 1.00 92.19 309 PRO A C 1
ATOM 2402 O O . PRO A 1 309 ? -36.855 18.450 39.606 1.00 92.19 309 PRO A O 1
ATOM 2405 N N . GLY A 1 310 ? -37.942 18.187 37.657 1.00 92.75 310 GLY A N 1
ATOM 2406 C CA . GLY A 1 310 ? -36.840 18.658 36.809 1.00 92.75 310 GLY A CA 1
ATOM 2407 C C . GLY A 1 310 ? -35.724 17.632 36.577 1.00 92.75 310 GLY A C 1
ATOM 2408 O O . GLY A 1 310 ? -34.781 17.926 35.849 1.00 92.75 310 GLY A O 1
ATOM 2409 N N . PHE A 1 311 ? -35.820 16.436 37.164 1.00 94.75 311 PHE A N 1
ATOM 2410 C CA . PHE A 1 311 ? -34.831 15.363 37.047 1.00 94.75 311 PHE A CA 1
ATOM 2411 C C . PHE A 1 311 ? -35.527 14.009 36.893 1.00 94.75 311 PHE A C 1
ATOM 2413 O O . PHE A 1 311 ? -35.317 13.096 37.694 1.00 94.75 311 PHE A O 1
ATOM 2420 N N . TYR A 1 312 ? -36.356 13.879 35.854 1.00 95.00 312 TYR A N 1
ATOM 2421 C CA . TYR A 1 312 ? -37.012 12.617 35.501 1.00 95.00 312 TYR A CA 1
ATOM 2422 C C . TYR A 1 312 ? -36.007 11.465 35.361 1.00 95.00 312 TYR A C 1
ATOM 2424 O O . TYR A 1 312 ? -36.239 10.374 35.873 1.00 95.00 312 TYR A O 1
ATOM 2432 N N . SER A 1 313 ? -34.861 11.733 34.732 1.00 96.50 313 SER A N 1
ATOM 2433 C CA . SER A 1 313 ? -33.706 10.835 34.717 1.00 96.50 313 SER A CA 1
ATOM 2434 C C . SER A 1 313 ? -32.423 11.655 34.604 1.00 96.50 313 SER A C 1
ATOM 2436 O O . SER A 1 313 ? -32.341 12.580 33.794 1.00 96.50 313 SER A O 1
ATOM 2438 N N . LEU A 1 314 ? -31.431 11.344 35.430 1.00 96.75 314 LEU A N 1
ATOM 2439 C CA . LEU A 1 314 ? -30.100 11.939 35.376 1.00 96.75 314 LEU A CA 1
ATOM 2440 C C . LEU A 1 314 ? -29.072 10.837 35.574 1.00 96.75 314 LEU A C 1
ATOM 2442 O O . LEU A 1 314 ? -29.100 10.140 36.585 1.00 96.75 314 LEU A O 1
ATOM 2446 N N . GLU A 1 315 ? -28.156 10.715 34.625 1.00 97.31 315 GLU A N 1
ATOM 2447 C CA . GLU A 1 315 ? -27.118 9.692 34.608 1.00 97.31 315 GLU A CA 1
ATOM 2448 C C . GLU A 1 315 ? -25.783 10.334 34.242 1.00 97.31 315 GLU A C 1
ATOM 2450 O O . GLU A 1 315 ? -25.711 11.165 33.329 1.00 97.31 315 GLU A O 1
ATOM 2455 N N . PHE A 1 316 ? -24.723 9.928 34.934 1.00 98.12 316 PHE A N 1
ATOM 2456 C CA . PHE A 1 316 ? -23.355 10.279 34.576 1.00 98.12 316 PHE A CA 1
ATOM 2457 C C . PHE A 1 316 ? -22.624 9.060 34.034 1.00 98.12 316 PHE A C 1
ATOM 2459 O O . PHE A 1 316 ? -22.811 7.947 34.514 1.00 98.12 316 PHE A O 1
ATOM 2466 N N . ALA A 1 317 ? -21.765 9.287 33.052 1.00 98.06 317 ALA A N 1
ATOM 2467 C CA . ALA A 1 317 ? -20.817 8.305 32.565 1.00 98.06 317 ALA A CA 1
ATOM 2468 C C . ALA A 1 317 ? -19.404 8.843 32.777 1.00 98.06 317 ALA A C 1
ATOM 2470 O O . ALA A 1 317 ? -19.150 10.030 32.564 1.00 98.06 317 ALA A O 1
ATOM 2471 N N . ALA A 1 318 ? -18.485 7.977 33.177 1.00 98.31 318 ALA A N 1
ATOM 2472 C CA . ALA A 1 318 ? -17.072 8.305 33.276 1.00 98.31 318 ALA A CA 1
ATOM 2473 C C . ALA A 1 318 ? -16.248 7.112 32.811 1.00 98.31 318 ALA A C 1
ATOM 2475 O O . ALA A 1 318 ? -16.623 5.971 33.051 1.00 98.31 318 ALA A O 1
ATOM 2476 N N . GLY A 1 319 ? -15.119 7.367 32.170 1.00 98.31 319 GLY A N 1
ATOM 2477 C CA . GLY A 1 319 ? -14.203 6.321 31.762 1.00 98.31 319 GLY A CA 1
ATOM 2478 C C . GLY A 1 319 ? -12.824 6.862 31.445 1.00 98.31 319 GLY A C 1
ATOM 2479 O O . GLY A 1 319 ? -12.613 8.072 31.330 1.00 98.31 319 GLY A O 1
ATOM 2480 N N . GLY A 1 320 ? -11.882 5.945 31.314 1.00 98.31 320 GLY A N 1
ATOM 2481 C CA . GLY A 1 320 ? -10.519 6.241 30.917 1.00 98.31 320 GLY A CA 1
ATOM 2482 C C . GLY A 1 320 ? -9.920 5.070 30.164 1.00 98.31 320 GLY A C 1
ATOM 2483 O O . GLY A 1 320 ? -10.265 3.914 30.425 1.00 98.31 320 GLY A O 1
ATOM 2484 N N . ARG A 1 321 ? -9.020 5.379 29.234 1.00 98.06 321 ARG A N 1
ATOM 2485 C CA . ARG A 1 321 ? -8.268 4.389 28.468 1.00 98.06 321 ARG A CA 1
ATOM 2486 C C . ARG A 1 321 ? -6.790 4.739 28.495 1.00 98.06 321 ARG A C 1
ATOM 2488 O O . ARG A 1 321 ? -6.414 5.850 28.136 1.00 98.06 321 ARG A O 1
ATOM 2495 N N . PHE A 1 322 ? -5.982 3.793 28.948 1.00 97.81 322 PHE A N 1
ATOM 2496 C CA . PHE A 1 322 ? -4.531 3.840 28.879 1.00 97.81 322 PHE A CA 1
ATOM 2497 C C . PHE A 1 322 ? -4.060 3.023 27.678 1.00 97.81 322 PHE A C 1
ATOM 2499 O O . PHE A 1 322 ? -4.535 1.904 27.501 1.00 97.81 322 PHE A O 1
ATOM 2506 N N . GLU A 1 323 ? -3.114 3.549 26.910 1.00 96.88 323 GLU A N 1
ATOM 2507 C CA . GLU A 1 323 ? -2.448 2.865 25.799 1.00 96.88 323 GLU A CA 1
ATOM 2508 C C . GLU A 1 323 ? -0.932 3.023 25.936 1.00 96.88 323 GLU A C 1
ATOM 2510 O O . GLU A 1 323 ? -0.441 4.095 26.296 1.00 96.88 323 GLU A O 1
ATOM 2515 N N . ALA A 1 324 ? -0.184 1.955 25.663 1.00 95.50 324 ALA A N 1
ATOM 2516 C CA . ALA A 1 324 ? 1.274 1.949 25.654 1.00 95.50 324 ALA A CA 1
ATOM 2517 C C . ALA A 1 324 ? 1.804 1.278 24.386 1.00 95.50 324 ALA A C 1
ATOM 2519 O O . ALA A 1 324 ? 1.498 0.112 24.119 1.00 95.50 324 ALA A O 1
ATOM 2520 N N . PHE A 1 325 ? 2.657 1.999 23.664 1.00 93.88 325 PHE A N 1
ATOM 2521 C CA . PHE A 1 325 ? 3.256 1.600 22.397 1.00 93.88 325 PHE A CA 1
ATOM 2522 C C . PHE A 1 325 ? 4.731 1.234 22.621 1.00 93.88 325 PHE A C 1
ATOM 2524 O O . PHE A 1 325 ? 5.540 2.049 23.061 1.00 93.88 325 PHE A O 1
ATOM 2531 N N . GLN A 1 326 ? 5.100 -0.025 22.373 1.00 90.19 326 GLN A N 1
ATOM 2532 C CA . GLN A 1 326 ? 6.436 -0.543 22.725 1.00 90.19 326 GLN A CA 1
ATOM 2533 C C . GLN A 1 326 ? 7.540 -0.217 21.711 1.00 90.19 326 GLN A C 1
ATOM 2535 O O . GLN A 1 326 ? 8.710 -0.475 21.972 1.00 90.19 326 GLN A O 1
ATOM 2540 N N . ASN A 1 327 ? 7.189 0.278 20.529 1.00 83.25 327 ASN A N 1
ATOM 2541 C CA . ASN A 1 327 ? 8.135 0.629 19.467 1.00 83.25 327 ASN A CA 1
ATOM 2542 C C . ASN A 1 327 ? 8.893 1.936 19.752 1.00 83.25 327 ASN A C 1
ATOM 2544 O O . ASN A 1 327 ? 9.981 2.116 19.209 1.00 83.25 327 ASN A O 1
ATOM 2548 N N . ASN A 1 328 ? 8.337 2.841 20.564 1.00 82.38 328 ASN A N 1
ATOM 2549 C CA . ASN A 1 328 ? 8.902 4.177 20.781 1.00 82.38 328 ASN A CA 1
ATOM 2550 C C . ASN A 1 328 ? 8.680 4.754 22.194 1.00 82.38 328 ASN A C 1
ATOM 2552 O O . ASN A 1 328 ? 8.816 5.962 22.374 1.00 82.38 328 ASN A O 1
ATOM 2556 N N . ASP A 1 329 ? 8.328 3.915 23.173 1.00 81.31 329 ASP A N 1
ATOM 2557 C CA . ASP A 1 329 ? 8.062 4.304 24.568 1.00 81.31 329 ASP A CA 1
ATOM 2558 C C . ASP A 1 329 ? 6.964 5.377 24.744 1.00 81.31 329 ASP A C 1
ATOM 2560 O O . ASP A 1 329 ? 6.905 6.065 25.768 1.00 81.31 329 ASP A O 1
ATOM 2564 N N . THR A 1 330 ? 6.057 5.507 23.773 1.00 90.00 330 THR A N 1
ATOM 2565 C CA . THR A 1 330 ? 4.911 6.415 23.874 1.00 90.00 330 THR A CA 1
ATOM 2566 C C . THR A 1 330 ? 3.807 5.787 24.713 1.00 90.00 330 THR A C 1
ATOM 2568 O O . THR A 1 330 ? 3.484 4.604 24.583 1.00 90.00 330 THR A O 1
ATOM 2571 N N . ASN A 1 331 ? 3.184 6.592 25.566 1.00 93.75 331 ASN A N 1
ATOM 2572 C CA . ASN A 1 331 ? 1.979 6.210 26.281 1.00 93.75 331 ASN A CA 1
ATOM 2573 C C . ASN A 1 331 ? 0.950 7.337 26.261 1.00 93.75 331 ASN A C 1
ATOM 2575 O O . ASN A 1 331 ? 1.273 8.507 26.053 1.00 93.75 331 ASN A O 1
ATOM 2579 N N . SER A 1 332 ? -0.305 6.959 26.462 1.00 95.94 332 SER A N 1
ATOM 2580 C CA . SER A 1 332 ? -1.427 7.880 26.506 1.00 95.94 332 SER A CA 1
ATOM 2581 C C . SER A 1 332 ? -2.428 7.437 27.561 1.00 95.94 332 SER A C 1
ATOM 2583 O O . SER A 1 332 ? -2.624 6.244 27.784 1.00 95.94 332 SER A O 1
ATOM 2585 N N . LEU A 1 333 ? -3.058 8.403 28.222 1.00 97.25 333 LEU A N 1
ATOM 2586 C CA . LEU A 1 333 ? -4.195 8.185 29.105 1.00 97.25 333 LEU A CA 1
ATOM 2587 C C . LEU A 1 333 ? -5.272 9.195 28.729 1.00 97.25 333 LEU A C 1
ATOM 2589 O O . LEU A 1 333 ? -5.136 10.378 29.027 1.00 97.25 333 LEU A O 1
ATOM 2593 N N . VAL A 1 334 ? -6.342 8.719 28.104 1.00 97.62 334 VAL A N 1
ATOM 2594 C CA . VAL A 1 334 ? -7.427 9.574 27.622 1.00 97.62 334 VAL A CA 1
ATOM 2595 C C . VAL A 1 334 ? -8.676 9.409 28.493 1.00 97.62 334 VAL A C 1
ATOM 2597 O O . VAL A 1 334 ? -9.197 8.295 28.617 1.00 97.62 334 VAL A O 1
ATOM 2600 N N . PRO A 1 335 ? -9.165 10.482 29.143 1.00 98.00 335 PRO A N 1
ATOM 2601 C CA . PRO A 1 335 ? -10.405 10.447 29.907 1.00 98.00 335 PRO A CA 1
ATOM 2602 C C . PRO A 1 335 ? -11.636 10.708 29.029 1.00 98.00 335 PRO A C 1
ATOM 2604 O O . PRO A 1 335 ? -11.570 11.376 27.996 1.00 98.00 335 PRO A O 1
ATOM 2607 N N . LYS A 1 336 ? -12.796 10.249 29.503 1.00 98.19 336 LYS A N 1
ATOM 2608 C CA . LYS A 1 336 ? -14.115 10.583 28.958 1.00 98.19 336 LYS A CA 1
ATOM 2609 C C . LYS A 1 336 ? -15.122 10.752 30.087 1.00 98.19 336 LYS A C 1
ATOM 2611 O O . LYS A 1 336 ? -15.209 9.912 30.977 1.00 98.19 336 LYS A O 1
ATOM 2616 N N . VAL A 1 337 ? -15.928 11.805 30.024 1.00 98.25 337 VAL A N 1
ATOM 2617 C CA . VAL A 1 337 ? -17.067 12.020 30.923 1.00 98.25 337 VAL A CA 1
ATOM 2618 C C . VAL A 1 337 ? -18.302 12.410 30.126 1.00 98.25 337 VAL A C 1
ATOM 2620 O O . VAL A 1 337 ? -18.221 13.044 29.072 1.00 98.25 337 VAL A O 1
ATOM 2623 N N . GLY A 1 338 ? -19.469 12.035 30.628 1.00 98.19 338 GLY A N 1
ATOM 2624 C CA . GLY A 1 338 ? -20.738 12.343 29.997 1.00 98.19 338 GLY A CA 1
ATOM 2625 C C . GLY A 1 338 ? -21.861 12.499 31.003 1.00 98.19 338 GLY A C 1
ATOM 2626 O O . GLY A 1 338 ? -21.810 11.971 32.110 1.00 98.19 338 GLY A O 1
ATOM 2627 N N . ALA A 1 339 ? -22.889 13.228 30.593 1.00 98.25 339 ALA A N 1
ATOM 2628 C CA . ALA A 1 339 ? -24.127 13.390 31.326 1.00 98.25 339 ALA A CA 1
ATOM 2629 C C . ALA A 1 339 ? -25.305 13.190 30.374 1.00 98.25 339 ALA A C 1
ATOM 2631 O O . ALA A 1 339 ? -25.325 13.735 29.265 1.00 98.25 339 ALA A O 1
ATOM 2632 N N . ARG A 1 340 ? -26.303 12.435 30.825 1.00 97.75 340 ARG A N 1
ATOM 2633 C CA . ARG A 1 340 ? -27.603 12.296 30.173 1.00 97.75 340 ARG A CA 1
ATOM 2634 C C . ARG A 1 340 ? -28.667 12.778 31.144 1.00 97.75 340 ARG A C 1
ATOM 2636 O O . ARG A 1 340 ? -28.751 12.291 32.265 1.00 97.75 340 ARG A O 1
ATOM 2643 N N . TRP A 1 341 ? -29.473 13.735 30.708 1.00 97.56 341 TRP A N 1
ATOM 2644 C CA . TRP A 1 341 ? -30.492 14.363 31.535 1.00 97.56 341 TRP A CA 1
ATOM 2645 C C . TRP A 1 341 ? -31.822 14.444 30.792 1.00 97.56 341 TRP A C 1
ATOM 2647 O O . TRP A 1 341 ? -31.900 14.927 29.662 1.00 97.56 341 TRP A O 1
ATOM 2657 N N . GLN A 1 342 ? -32.872 13.977 31.453 1.00 97.50 342 GLN A N 1
ATOM 2658 C CA . GLN A 1 342 ? -34.262 14.122 31.056 1.00 97.50 342 GLN A CA 1
ATOM 2659 C C . GLN A 1 342 ? -34.979 14.932 32.143 1.00 97.50 342 GLN A C 1
ATOM 2661 O O . GLN A 1 342 ? -35.085 14.462 33.279 1.00 97.50 342 GLN A O 1
ATOM 2666 N N . PRO A 1 343 ? -35.442 16.157 31.844 1.00 94.44 343 PRO A N 1
ATOM 2667 C CA . PRO A 1 343 ? -36.027 17.026 32.860 1.00 94.44 343 PRO A CA 1
ATOM 2668 C C . PRO A 1 343 ? -37.467 16.676 33.254 1.00 94.44 343 PRO A C 1
ATOM 2670 O O . PRO A 1 343 ? -37.830 16.873 34.413 1.00 94.44 343 PRO A O 1
ATOM 2673 N N . PHE A 1 344 ? -38.291 16.168 32.330 1.00 91.94 344 PHE A N 1
ATOM 2674 C CA . PHE A 1 344 ? -39.734 15.973 32.565 1.00 91.94 344 PHE A CA 1
ATOM 2675 C C . PHE A 1 344 ? -40.182 14.537 32.304 1.00 91.94 344 PHE A C 1
ATOM 2677 O O . PHE A 1 344 ? -40.754 13.903 33.184 1.00 91.94 344 PHE A O 1
ATOM 2684 N N . ASP A 1 345 ? -39.916 14.047 31.098 1.00 88.06 345 ASP A N 1
ATOM 2685 C CA . ASP A 1 345 ? -40.246 12.716 30.605 1.00 88.06 345 ASP A CA 1
ATOM 2686 C C . ASP A 1 345 ? -39.301 12.373 29.435 1.00 88.06 345 ASP A C 1
ATOM 2688 O O . ASP A 1 345 ? -38.258 13.007 29.243 1.00 88.06 345 ASP A O 1
ATOM 2692 N N . GLU A 1 346 ? -39.657 11.374 28.633 1.00 87.88 346 GLU A N 1
ATOM 2693 C CA . GLU A 1 346 ? -38.850 10.940 27.494 1.00 87.88 346 GLU A CA 1
ATOM 2694 C C . GLU A 1 346 ? -38.894 11.892 26.280 1.00 87.88 346 GLU A C 1
ATOM 2696 O O . GLU A 1 346 ? -38.156 11.671 25.320 1.00 87.88 346 GLU A O 1
ATOM 2701 N N . GLN A 1 347 ? -39.687 12.974 26.308 1.00 93.81 347 GLN A N 1
ATOM 2702 C CA . GLN A 1 347 ? -39.831 13.903 25.176 1.00 93.81 347 GLN A CA 1
ATOM 2703 C C . GLN A 1 347 ? -38.587 14.767 24.947 1.00 93.81 347 GLN A C 1
ATOM 2705 O O . GLN A 1 347 ? -38.312 15.166 23.815 1.00 93.81 347 GLN A O 1
ATOM 2710 N N . LEU A 1 348 ? -37.829 15.066 26.007 1.00 94.06 348 LEU A N 1
ATOM 2711 C CA . LEU A 1 348 ? -36.597 15.845 25.922 1.00 94.06 348 LEU A CA 1
ATOM 2712 C C . LEU A 1 348 ? -35.458 15.105 26.613 1.00 94.06 348 LEU A C 1
ATOM 2714 O O . LEU A 1 348 ? -35.486 14.872 27.817 1.00 94.06 348 LEU A O 1
ATOM 2718 N N . THR A 1 349 ? -34.419 14.785 25.846 1.00 96.81 349 THR A N 1
ATOM 2719 C CA . THR A 1 349 ? -33.180 14.221 26.381 1.00 96.81 349 THR A CA 1
ATOM 2720 C C . THR A 1 349 ? -32.009 15.103 25.992 1.00 96.81 349 THR A C 1
ATOM 2722 O O . THR A 1 349 ? -31.693 15.242 24.812 1.00 96.81 349 THR A O 1
ATOM 2725 N N . LEU A 1 350 ? -31.343 15.661 26.995 1.00 97.25 350 LEU A N 1
ATOM 2726 C CA . LEU A 1 350 ? -30.111 16.417 26.844 1.00 97.25 350 LEU A CA 1
ATOM 2727 C C . LEU A 1 350 ? -28.931 15.488 27.114 1.00 97.25 350 LEU A C 1
ATOM 2729 O O . LEU A 1 350 ? -28.924 14.731 28.086 1.00 97.25 350 LEU A O 1
ATOM 2733 N N . ARG A 1 351 ? -27.939 15.522 26.227 1.00 97.56 351 ARG A N 1
ATOM 2734 C CA . ARG A 1 351 ? -26.698 14.759 26.360 1.00 97.56 351 ARG A CA 1
ATOM 2735 C C . ARG A 1 351 ? -25.524 15.711 26.219 1.00 97.56 351 ARG A C 1
ATOM 2737 O O . ARG A 1 351 ? -25.515 16.539 25.314 1.00 97.56 351 ARG A O 1
ATOM 2744 N N . SER A 1 352 ? -24.554 15.579 27.110 1.00 97.56 352 SER A N 1
ATOM 2745 C CA . SER A 1 352 ? -23.283 16.295 27.050 1.00 97.56 352 SER A CA 1
ATOM 2746 C C . SER A 1 352 ? -22.156 15.302 27.265 1.00 97.56 352 SER A C 1
ATOM 2748 O O . SER A 1 352 ? -22.269 14.421 28.115 1.00 97.56 352 SER A O 1
ATOM 2750 N N . THR A 1 353 ? -21.087 15.426 26.491 1.00 97.75 353 THR A N 1
ATOM 2751 C CA . THR A 1 353 ? -19.914 14.556 26.575 1.00 97.75 353 THR A CA 1
ATOM 2752 C C . THR A 1 353 ? -18.657 15.369 26.336 1.00 97.75 353 THR A C 1
ATOM 2754 O O . THR A 1 353 ? -18.617 16.184 25.415 1.00 97.75 353 THR A O 1
ATOM 2757 N N . TRP A 1 354 ? -17.624 15.101 27.122 1.00 98.25 354 TRP A N 1
ATOM 2758 C CA . TRP A 1 354 ? -16.278 15.620 26.930 1.00 98.25 354 TRP A CA 1
ATOM 2759 C C . TRP A 1 354 ? -15.283 14.468 27.048 1.00 98.25 354 TRP A C 1
ATOM 2761 O O . TRP A 1 354 ? -15.488 13.545 27.836 1.00 98.25 354 TRP A O 1
ATOM 2771 N N . GLY A 1 355 ? -14.211 14.510 26.270 1.00 97.38 355 GLY A N 1
ATOM 2772 C CA . GLY A 1 355 ? -13.128 13.547 26.371 1.00 97.38 355 GLY A CA 1
ATOM 2773 C C . GLY A 1 355 ? -11.964 13.922 25.474 1.00 97.38 355 GLY A C 1
ATOM 2774 O O . GLY A 1 355 ? -12.083 14.804 24.621 1.00 97.38 355 GLY A O 1
ATOM 2775 N N . GLU A 1 356 ? -10.854 13.233 25.684 1.00 97.44 356 GLU A N 1
ATOM 2776 C CA . GLU A 1 356 ? -9.648 13.353 24.870 1.00 97.44 356 GLU A CA 1
ATOM 2777 C C . GLU A 1 356 ? -9.485 12.113 23.984 1.00 97.44 356 GLU A C 1
ATOM 2779 O O . GLU A 1 356 ? -10.139 11.087 24.184 1.00 97.44 356 GLU A O 1
ATOM 2784 N N . GLY A 1 357 ? -8.623 12.218 22.978 1.00 94.12 357 GLY A N 1
ATOM 2785 C CA . GLY A 1 357 ? -8.289 11.125 22.076 1.00 94.12 357 GLY A CA 1
ATOM 2786 C C . GLY A 1 357 ? -6.820 11.202 21.694 1.00 94.12 357 GLY A C 1
ATOM 2787 O O . GLY A 1 357 ? -6.249 12.289 21.622 1.00 94.12 357 GLY A O 1
ATOM 2788 N N . PHE A 1 358 ? -6.220 10.043 21.458 1.00 93.31 358 PHE A N 1
ATOM 2789 C CA . PHE A 1 358 ? -4.841 9.914 21.022 1.00 93.31 358 PHE A CA 1
ATOM 2790 C C . PHE A 1 358 ? -4.792 8.931 19.857 1.00 93.31 358 PHE A C 1
ATOM 2792 O O . PHE A 1 358 ? -5.500 7.928 19.868 1.00 93.31 358 PHE A O 1
ATOM 2799 N N . VAL A 1 359 ? -3.994 9.251 18.842 1.00 90.00 359 VAL A N 1
ATOM 2800 C CA . VAL A 1 359 ? -3.732 8.378 17.698 1.00 90.00 359 VAL A CA 1
ATOM 2801 C C . VAL A 1 359 ? -2.243 8.463 17.420 1.00 90.00 359 VAL A C 1
ATOM 2803 O O . VAL A 1 359 ? -1.714 9.553 17.194 1.00 90.00 359 VAL A O 1
ATOM 2806 N N . GLU A 1 360 ? -1.567 7.322 17.457 1.00 90.94 360 GLU A N 1
ATOM 2807 C CA . GLU A 1 360 ? -0.191 7.229 16.988 1.00 90.94 360 GLU A CA 1
ATOM 2808 C C . GLU A 1 360 ? -0.184 7.074 15.457 1.00 90.94 360 GLU A C 1
ATOM 2810 O O . GLU A 1 360 ? -1.023 6.333 14.932 1.00 90.94 360 GLU A O 1
ATOM 2815 N N . PRO A 1 361 ? 0.751 7.719 14.729 1.00 91.50 361 PRO A N 1
ATOM 2816 C CA . PRO A 1 361 ? 0.937 7.468 13.304 1.00 91.50 361 PRO A CA 1
ATOM 2817 C C . PRO A 1 361 ? 1.031 5.971 12.982 1.00 91.50 361 PRO A C 1
ATOM 2819 O O . PRO A 1 361 ? 1.618 5.184 13.728 1.00 91.50 361 PRO A O 1
ATOM 2822 N N . SER A 1 362 ? 0.438 5.565 11.869 1.00 89.50 362 SER A N 1
ATOM 2823 C CA . SER A 1 362 ? 0.498 4.198 11.355 1.00 89.50 362 SER A CA 1
ATOM 2824 C C . SER A 1 362 ? 1.927 3.793 10.972 1.00 89.50 362 SER A C 1
ATOM 2826 O O . SER A 1 362 ? 2.792 4.633 10.721 1.00 89.50 362 SER A O 1
ATOM 2828 N N . LEU A 1 363 ? 2.184 2.482 10.869 1.00 90.69 363 LEU A N 1
ATOM 2829 C CA . LEU A 1 363 ? 3.482 1.984 10.393 1.00 90.69 363 LEU A CA 1
ATOM 2830 C C . LEU A 1 363 ? 3.823 2.509 8.990 1.00 90.69 363 LEU A C 1
ATOM 2832 O O . LEU A 1 363 ? 4.989 2.758 8.707 1.00 90.69 363 LEU A O 1
ATOM 2836 N N . THR A 1 364 ? 2.822 2.723 8.140 1.00 86.00 364 THR A N 1
ATOM 2837 C CA . THR A 1 364 ? 3.006 3.266 6.790 1.00 86.00 364 THR A CA 1
ATOM 2838 C C . THR A 1 364 ? 3.341 4.759 6.821 1.00 86.00 364 THR A C 1
ATOM 2840 O O . THR A 1 364 ? 4.208 5.193 6.079 1.00 86.00 364 THR A O 1
ATOM 2843 N N . GLU A 1 365 ? 2.753 5.558 7.716 1.00 87.06 365 GLU A N 1
ATOM 2844 C CA . GLU A 1 365 ? 3.151 6.970 7.886 1.00 87.06 365 GLU A CA 1
ATOM 2845 C C . GLU A 1 365 ? 4.564 7.117 8.474 1.00 87.06 365 GLU A C 1
ATOM 2847 O O . GLU A 1 365 ? 5.254 8.092 8.183 1.00 87.06 365 GLU A O 1
ATOM 2852 N N . LEU A 1 366 ? 4.999 6.163 9.304 1.00 88.19 366 LEU A N 1
ATOM 2853 C CA . LEU A 1 366 ? 6.328 6.174 9.927 1.00 88.19 366 LEU A CA 1
ATOM 2854 C C . LEU A 1 366 ? 7.437 5.635 9.020 1.00 88.19 366 LEU A C 1
ATOM 2856 O O . LEU A 1 366 ? 8.564 6.128 9.080 1.00 88.19 366 LEU A O 1
ATOM 2860 N N . TYR A 1 367 ? 7.142 4.588 8.248 1.00 86.94 367 TYR A N 1
ATOM 2861 C CA . TYR A 1 367 ? 8.150 3.807 7.529 1.00 86.94 367 TYR A CA 1
ATOM 2862 C C . TYR A 1 367 ? 7.863 3.627 6.046 1.00 86.94 367 TYR A C 1
ATOM 2864 O O . TYR A 1 367 ? 8.767 3.190 5.344 1.00 86.94 367 TYR A O 1
ATOM 2872 N N . GLY A 1 368 ? 6.645 3.918 5.588 1.00 72.94 368 GLY A N 1
ATOM 2873 C CA . GLY A 1 368 ? 6.278 3.795 4.184 1.00 72.94 368 GLY A CA 1
ATOM 2874 C C . GLY A 1 368 ? 7.128 4.712 3.301 1.00 72.94 368 GLY A C 1
ATOM 2875 O O . GLY A 1 368 ? 7.717 5.688 3.789 1.00 72.94 368 GLY A O 1
ATOM 2876 N N . PRO A 1 369 ? 7.223 4.406 2.001 1.00 64.81 369 PRO A N 1
ATOM 2877 C CA . PRO A 1 369 ? 8.032 5.166 1.073 1.00 64.81 369 PRO A CA 1
ATOM 2878 C C . PRO A 1 369 ? 7.568 6.618 1.076 1.00 64.81 369 PRO A C 1
ATOM 2880 O O . PRO A 1 369 ? 6.382 6.933 0.943 1.00 64.81 369 PRO A O 1
ATOM 2883 N N . VAL A 1 370 ? 8.528 7.529 1.224 1.00 55.94 370 VAL A N 1
ATOM 2884 C CA . VAL A 1 370 ? 8.282 8.943 0.972 1.00 55.94 370 VAL A CA 1
ATOM 2885 C C . VAL A 1 370 ? 8.052 9.042 -0.528 1.00 55.94 370 VAL A C 1
ATOM 2887 O O . VAL A 1 370 ? 9.013 9.096 -1.294 1.00 55.94 370 VAL A O 1
ATOM 2890 N N . ILE A 1 371 ? 6.790 9.017 -0.962 1.00 47.78 371 ILE A N 1
ATOM 2891 C CA . ILE A 1 371 ? 6.452 9.341 -2.344 1.00 47.78 371 ILE A CA 1
ATOM 2892 C C . ILE A 1 371 ? 6.845 10.809 -2.504 1.00 47.78 371 ILE A C 1
ATOM 2894 O O . ILE A 1 371 ? 6.098 11.721 -2.143 1.00 47.78 371 ILE A O 1
ATOM 2898 N N . PHE A 1 372 ? 8.062 11.048 -2.990 1.00 34.97 372 PHE A N 1
ATOM 2899 C CA . PHE A 1 372 ? 8.440 12.329 -3.554 1.00 34.97 372 PHE A CA 1
ATOM 2900 C C . PHE A 1 372 ? 7.568 12.489 -4.793 1.00 34.97 372 PHE A C 1
ATOM 2902 O O . PHE A 1 372 ? 7.937 12.067 -5.884 1.00 34.97 372 PHE A O 1
ATOM 2909 N N . GLY A 1 373 ? 6.363 13.024 -4.592 1.00 26.45 373 GLY A N 1
ATOM 2910 C CA . GLY A 1 373 ? 5.495 13.422 -5.683 1.00 26.45 373 GLY A CA 1
ATOM 2911 C C . GLY A 1 373 ? 6.290 14.343 -6.598 1.00 26.45 373 GLY A C 1
ATOM 2912 O O . GLY A 1 373 ? 6.781 15.384 -6.151 1.00 26.45 373 GLY A O 1
ATOM 2913 N N . LEU A 1 374 ? 6.461 13.918 -7.847 1.00 28.59 374 LEU A N 1
ATOM 2914 C CA . LEU A 1 374 ? 6.863 14.794 -8.940 1.00 28.59 374 LEU A CA 1
ATOM 2915 C C . LEU A 1 374 ? 5.636 15.490 -9.521 1.00 28.59 374 LEU A C 1
ATOM 2917 O O . LEU A 1 374 ? 4.606 14.805 -9.720 1.00 28.59 374 LEU A O 1
#

pLDDT: mean 91.79, std 10.34, range [26.45, 98.69]

Sequence (374 aa):
MLPGFNFNAFSGSFPTQERWGGYTAFETKVCEDRLRIFGDFYYADVKTHDELAPSATGPFETPGFGVIAIPPNHPLPGGVAPPNTPTLAATGMPSDAYNPFNPFEQIISGGSRARLFDFGDRLIDNENIAELFTVGVKGDKLFNGSWGYDGAFRYSQIENISEIQDVSISRFNRLLNAADSIFNPTMADFIGTTIPYNPFGDYRVPIPSNQPLIDFATIHARDLNTSKLATLDLNIYTTDLFDLSAGGVGLAFGGVFIRETLTENPDDEHRNKDEVGVGQEFPIKAGRKEYAFYAETLIPITSPAMRVPGFYSLEFAAGGRFEAFQNNDTNSLVPKVGARWQPFDEQLTLRSTWGEGFVEPSLTELYGPVIFGL

Radius of gyration: 32.89 Å; chains: 1; bounding box: 80×51×82 Å

Secondary structure (DSSP, 8-state):
-PPP--GGGT---PPEEEEEEEEEEEEEEEETTTEEEEEEEEEEEEEEEEEESSPB--SSS-TTS----B--SSPPGGGPPPTTS--HHHHT--TT---TT--SSS-B-TT---B-GGG-SEEEEEEEEEEEEEEEEEEEEETTTTEEEEEEEEEEEEEEEEEEEEE-HHHHHHHH-TTSGGG-TTSTT--S-SPPP-TTS-TTS--GGGHHHHHHHEEEEEEEEEEEEEEEEEEEEES-SSEETTEEPEEEEEEEEEEEEEEEE--HHHHHT-STT------EEEEEEEEEEEEEEEEEEE-GGG--TT-SEEEEEEEEEEEEETTTTEEEEEEEEEEEEESSSTT--EEEEEE----PPPHHHHHS------